Protein AF-0000000074148989 (afdb_homodimer)

Structure (mmCIF, N/CA/C/O backbone):
data_AF-0000000074148989-model_v1
#
loop_
_entity.id
_entity.type
_entity.pdbx_description
1 polymer 'Serine kinase'
#
loop_
_atom_site.group_PDB
_atom_site.id
_atom_site.type_symbol
_atom_site.label_atom_id
_atom_site.label_alt_id
_atom_site.label_comp_id
_atom_site.label_asym_id
_atom_site.label_entity_id
_atom_site.label_seq_id
_atom_site.pdbx_PDB_ins_code
_atom_site.Cartn_x
_atom_site.Cartn_y
_atom_site.Cartn_z
_atom_site.occupancy
_atom_site.B_iso_or_equiv
_atom_site.auth_seq_id
_atom_site.auth_comp_id
_atom_site.auth_asym_id
_atom_site.auth_atom_id
_atom_site.pdbx_PDB_model_num
ATOM 1 N N . MET A 1 1 ? 12.805 11.539 9.266 1 96.06 1 MET A N 1
ATOM 2 C CA . MET A 1 1 ? 13.016 12.531 8.211 1 96.06 1 MET A CA 1
ATOM 3 C C . MET A 1 1 ? 12 13.664 8.32 1 96.06 1 MET A C 1
ATOM 5 O O . MET A 1 1 ? 10.844 13.438 8.688 1 96.06 1 MET A O 1
ATOM 9 N N . ARG A 1 2 ? 12.445 14.844 7.941 1 98 2 ARG A N 1
ATOM 10 C CA . ARG A 1 2 ? 11.531 15.969 8.094 1 98 2 ARG A CA 1
ATOM 11 C C . ARG A 1 2 ? 10.547 16.031 6.922 1 98 2 ARG A C 1
ATOM 13 O O . ARG A 1 2 ? 10.875 15.625 5.809 1 98 2 ARG A O 1
ATOM 20 N N . VAL A 1 3 ? 9.414 16.594 7.141 1 98.25 3 VAL A N 1
ATOM 21 C CA . VAL A 1 3 ? 8.359 16.734 6.145 1 98.25 3 VAL A CA 1
ATOM 22 C C . VAL A 1 3 ? 8.898 17.469 4.914 1 98.25 3 VAL A C 1
ATOM 24 O O . VAL A 1 3 ? 8.68 17.016 3.783 1 98.25 3 VAL A O 1
ATOM 27 N N . SER A 1 4 ? 9.625 18.547 5.148 1 98.12 4 SER A N 1
ATOM 28 C CA . SER A 1 4 ? 10.148 19.328 4.043 1 98.12 4 SER A CA 1
ATOM 29 C C . SER A 1 4 ? 11.094 18.516 3.178 1 98.12 4 SER A C 1
ATOM 31 O O . SER A 1 4 ? 11.094 18.641 1.95 1 98.12 4 SER A O 1
ATOM 33 N N . GLU A 1 5 ? 11.883 17.703 3.758 1 98.12 5 GLU A N 1
ATOM 34 C CA . GLU A 1 5 ? 12.805 16.828 3.031 1 98.12 5 GLU A CA 1
ATOM 35 C C . GLU A 1 5 ? 12.055 15.812 2.178 1 98.12 5 GLU A C 1
ATOM 37 O O . GLU A 1 5 ? 12.414 15.586 1.021 1 98.12 5 GLU A O 1
ATOM 42 N N . LEU A 1 6 ? 11.039 15.242 2.766 1 98.25 6 LEU A N 1
ATOM 43 C CA . LEU A 1 6 ? 10.242 14.258 2.041 1 98.25 6 LEU A CA 1
ATOM 44 C C . LEU A 1 6 ? 9.578 14.883 0.821 1 98.25 6 LEU A C 1
ATOM 46 O O . LEU A 1 6 ? 9.625 14.32 -0.274 1 98.25 6 LEU A O 1
ATOM 50 N N . ILE A 1 7 ? 8.984 16.047 1.018 1 98.44 7 ILE A N 1
ATOM 51 C CA . ILE A 1 7 ? 8.266 16.719 -0.055 1 98.44 7 ILE A CA 1
ATOM 52 C C . ILE A 1 7 ? 9.227 17.062 -1.189 1 98.44 7 ILE A C 1
ATOM 54 O O . ILE A 1 7 ? 8.914 16.844 -2.363 1 98.44 7 ILE A O 1
ATOM 58 N N . ASN A 1 8 ? 10.375 17.516 -0.803 1 98.19 8 ASN A N 1
ATOM 59 C CA . ASN A 1 8 ? 11.367 17.906 -1.795 1 98.19 8 ASN A CA 1
ATOM 60 C C . ASN A 1 8 ? 11.953 16.703 -2.514 1 98.19 8 ASN A C 1
ATOM 62 O O . ASN A 1 8 ? 12 16.656 -3.744 1 98.19 8 ASN A O 1
ATOM 66 N N . LYS A 1 9 ? 12.344 15.703 -1.8 1 98.44 9 LYS A N 1
ATOM 67 C CA . LYS A 1 9 ? 13.039 14.555 -2.373 1 98.44 9 LYS A CA 1
ATOM 68 C C . LYS A 1 9 ? 12.102 13.719 -3.234 1 98.44 9 LYS A C 1
ATOM 70 O O . LYS A 1 9 ? 12.523 13.109 -4.215 1 98.44 9 LYS A O 1
ATOM 75 N N . LEU A 1 10 ? 10.844 13.727 -2.893 1 98.62 10 LEU A N 1
ATOM 76 C CA . LEU A 1 10 ? 9.875 12.914 -3.621 1 98.62 10 LEU A CA 1
ATOM 77 C C . LEU A 1 10 ? 9.102 13.766 -4.625 1 98.62 10 LEU A C 1
ATOM 79 O O . LEU A 1 10 ? 8.242 13.25 -5.344 1 98.62 10 LEU A O 1
ATOM 83 N N . GLU A 1 11 ? 9.375 15.031 -4.617 1 98.44 11 GLU A N 1
ATOM 84 C CA . GLU A 1 11 ? 8.727 15.977 -5.523 1 98.44 11 GLU A CA 1
ATOM 85 C C . GLU A 1 11 ? 7.207 15.922 -5.379 1 98.44 11 GLU A C 1
ATOM 87 O O . GLU A 1 11 ? 6.484 15.828 -6.375 1 98.44 11 GLU A O 1
ATOM 92 N N . LEU A 1 12 ? 6.773 15.93 -4.203 1 98.69 12 LEU A N 1
ATOM 93 C CA . LEU A 1 12 ? 5.344 15.883 -3.922 1 98.69 12 LEU A CA 1
ATOM 94 C C . LEU A 1 12 ? 4.707 17.25 -4.102 1 98.69 12 LEU A C 1
ATOM 96 O O . LEU A 1 12 ? 5.332 18.281 -3.803 1 98.69 12 LEU A O 1
ATOM 100 N N . LYS A 1 13 ? 3.51 17.234 -4.586 1 98.69 13 LYS A N 1
ATOM 101 C CA . LYS A 1 13 ? 2.725 18.469 -4.613 1 98.69 13 LYS A CA 1
ATOM 102 C C . LYS A 1 13 ? 2.076 18.734 -3.258 1 98.69 13 LYS A C 1
ATOM 104 O O . LYS A 1 13 ? 1.299 17.922 -2.762 1 98.69 13 LYS A O 1
ATOM 109 N N . LEU A 1 14 ? 2.393 19.891 -2.727 1 98.62 14 LEU A N 1
ATOM 110 C CA . LEU A 1 14 ? 1.843 20.266 -1.43 1 98.62 14 LEU A CA 1
ATOM 111 C C . LEU A 1 14 ? 0.453 20.875 -1.587 1 98.62 14 LEU A C 1
ATOM 113 O O . LEU A 1 14 ? 0.278 21.844 -2.318 1 98.62 14 LEU A O 1
ATOM 117 N N . ILE A 1 15 ? -0.596 20.312 -0.947 1 98.69 15 ILE A N 1
ATOM 118 C CA . ILE A 1 15 ? -1.978 20.781 -1.05 1 98.69 15 ILE A CA 1
ATOM 119 C C . ILE A 1 15 ? -2.369 21.531 0.222 1 98.69 15 ILE A C 1
ATOM 121 O O . ILE A 1 15 ? -2.881 22.641 0.159 1 98.69 15 ILE A O 1
ATOM 125 N N . VAL A 1 16 ? -2.213 20.844 1.336 1 98.38 16 VAL A N 1
ATOM 126 C CA . VAL A 1 16 ? -2.41 21.469 2.637 1 98.38 16 VAL A CA 1
ATOM 127 C C . VAL A 1 16 ? -1.064 21.625 3.342 1 98.38 16 VAL A C 1
ATOM 129 O O . VAL A 1 16 ? -0.427 20.641 3.711 1 98.38 16 VAL A O 1
ATOM 132 N N . PRO A 1 17 ? -0.65 22.828 3.584 1 95.81 17 PRO A N 1
ATOM 133 C CA . PRO A 1 17 ? 0.685 23.062 4.141 1 95.81 17 PRO A CA 1
ATOM 134 C C . PRO A 1 17 ? 0.758 22.797 5.641 1 95.81 17 PRO A C 1
ATOM 136 O O . PRO A 1 17 ? -0.264 22.516 6.27 1 95.81 17 PRO A O 1
ATOM 139 N N . TYR A 1 18 ? 1.992 22.75 6.117 1 91.31 18 TYR A N 1
ATOM 140 C CA . TYR A 1 18 ? 2.312 22.531 7.523 1 91.31 18 TYR A CA 1
ATOM 141 C C . TYR A 1 18 ? 2.832 23.812 8.172 1 91.31 18 TYR A C 1
ATOM 143 O O . TYR A 1 18 ? 3.506 24.609 7.516 1 91.31 18 TYR A O 1
ATOM 151 N N . ASP A 1 19 ? 2.514 23.922 9.469 1 89.19 19 ASP A N 1
ATOM 152 C CA . ASP A 1 19 ? 3.033 25.062 10.211 1 89.19 19 ASP A CA 1
ATOM 153 C C . ASP A 1 19 ? 4.453 24.797 10.703 1 89.19 19 ASP A C 1
ATOM 155 O O . ASP A 1 19 ? 5.289 25.703 10.719 1 89.19 19 ASP A O 1
ATOM 159 N N . GLU A 1 20 ? 4.66 23.531 11.109 1 91.56 20 GLU A N 1
ATOM 160 C CA . GLU A 1 20 ? 5.961 23.109 11.617 1 91.56 20 GLU A CA 1
ATOM 161 C C . GLU A 1 20 ? 6.543 21.969 10.773 1 91.56 20 GLU A C 1
ATOM 163 O O . GLU A 1 20 ? 5.824 21.062 10.375 1 91.56 20 GLU A O 1
ATOM 168 N N . ASP A 1 21 ? 7.879 22.172 10.508 1 96.81 21 ASP A N 1
ATOM 169 C CA . ASP A 1 21 ? 8.586 21.141 9.758 1 96.81 21 ASP A CA 1
ATOM 170 C C . ASP A 1 21 ? 8.93 19.953 10.648 1 96.81 21 ASP A C 1
ATOM 172 O O . ASP A 1 21 ? 10.094 19.766 11.016 1 96.81 21 ASP A O 1
ATOM 176 N N . CYS A 1 22 ? 7.891 19.141 10.906 1 95.94 22 CYS A N 1
ATOM 177 C CA . CYS A 1 22 ? 8.023 18.078 11.891 1 95.94 22 CYS A CA 1
ATOM 178 C C . CYS A 1 22 ? 8.719 16.859 11.297 1 95.94 22 CYS A C 1
ATOM 180 O O . CYS A 1 22 ? 8.875 16.766 10.078 1 95.94 22 CYS A O 1
ATOM 182 N N . GLU A 1 23 ? 9.133 15.992 12.172 1 97.69 23 GLU A N 1
ATOM 183 C CA . GLU A 1 23 ? 9.789 14.742 11.781 1 97.69 23 GLU A CA 1
ATOM 184 C C . GLU A 1 23 ? 8.773 13.625 11.594 1 97.69 23 GLU A C 1
ATOM 186 O O . GLU A 1 23 ? 7.832 13.492 12.383 1 97.69 23 GLU A O 1
ATOM 191 N N . ILE A 1 24 ? 8.945 12.859 10.555 1 98.06 24 ILE A N 1
ATOM 192 C CA . ILE A 1 24 ? 8.18 11.633 10.32 1 98.06 24 ILE A CA 1
ATOM 193 C C . ILE A 1 24 ? 8.977 10.43 10.805 1 98.06 24 ILE A C 1
ATOM 195 O O . ILE A 1 24 ? 10.141 10.242 10.422 1 98.06 24 ILE A O 1
ATOM 199 N N . GLU A 1 25 ? 8.289 9.609 11.523 1 97.69 25 GLU A N 1
ATOM 200 C CA . GLU A 1 25 ? 9.016 8.531 12.188 1 97.69 25 GLU A CA 1
ATOM 201 C C . GLU A 1 25 ? 8.758 7.191 11.508 1 97.69 25 GLU A C 1
ATOM 203 O O . GLU A 1 25 ? 9.562 6.266 11.625 1 97.69 25 GLU A O 1
ATOM 208 N N . SER A 1 26 ? 7.648 7.078 10.891 1 98.38 26 SER A N 1
ATOM 209 C CA . SER A 1 26 ? 7.258 5.805 10.297 1 98.38 26 SER A CA 1
ATOM 210 C C . SER A 1 26 ? 6.258 6.008 9.164 1 98.38 26 SER A C 1
ATOM 212 O O . SER A 1 26 ? 5.867 7.141 8.867 1 98.38 26 SER A O 1
ATOM 214 N N . GLY A 1 27 ? 6.016 4.949 8.445 1 98.62 27 GLY A N 1
ATOM 215 C CA . GLY A 1 27 ? 5.047 5.023 7.363 1 98.62 27 GLY A CA 1
ATOM 216 C C . GLY A 1 27 ? 4.047 3.883 7.375 1 98.62 27 GLY A C 1
ATOM 217 O O . GLY A 1 27 ? 4.324 2.814 7.922 1 98.62 27 GLY A O 1
ATOM 218 N N . ILE A 1 28 ? 2.912 4.129 6.801 1 98.88 28 ILE A N 1
ATOM 219 C CA . ILE A 1 28 ? 1.896 3.113 6.555 1 98.88 28 ILE A CA 1
ATOM 220 C C . ILE A 1 28 ? 1.314 3.297 5.152 1 98.88 28 ILE A C 1
ATOM 222 O O . ILE A 1 28 ? 1.156 4.426 4.684 1 98.88 28 ILE A O 1
ATOM 226 N N . VAL A 1 29 ? 1.1 2.191 4.504 1 98.94 29 VAL A N 1
ATOM 227 C CA . VAL A 1 29 ? 0.365 2.182 3.244 1 98.94 29 VAL A CA 1
ATOM 228 C C . VAL A 1 29 ? -0.844 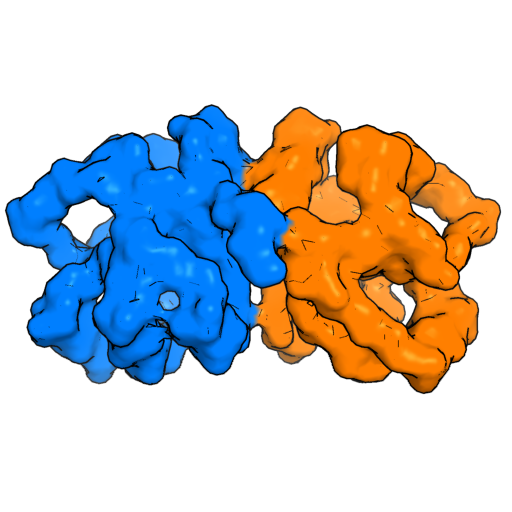1.257 3.357 1 98.94 29 VAL A C 1
ATOM 230 O O . VAL A 1 29 ? -0.709 0.094 3.746 1 98.94 29 VAL A O 1
ATOM 233 N N . CYS A 1 30 ? -1.971 1.815 3.146 1 98.88 30 CYS A N 1
ATOM 234 C CA . CYS A 1 30 ? -3.221 1.07 3.258 1 98.88 30 CYS A CA 1
ATOM 235 C C . CYS A 1 30 ? -4.398 1.899 2.756 1 98.88 30 CYS A C 1
ATOM 237 O O . CYS A 1 30 ? -4.426 3.117 2.939 1 98.88 30 CYS A O 1
ATOM 239 N N . ASP A 1 31 ? -5.391 1.208 2.172 1 98.75 31 ASP A N 1
ATOM 240 C CA . ASP A 1 31 ? -6.52 1.931 1.591 1 98.75 31 ASP A CA 1
ATOM 241 C C . ASP A 1 31 ? -7.812 1.635 2.35 1 98.75 31 ASP A C 1
ATOM 243 O O . ASP A 1 31 ? -8.883 2.119 1.975 1 98.75 31 ASP A O 1
ATOM 247 N N . LEU A 1 32 ? -7.691 0.888 3.371 1 98.25 32 LEU A N 1
ATOM 248 C CA . LEU A 1 32 ? -8.836 0.614 4.234 1 98.25 32 LEU A CA 1
ATOM 249 C C . LEU A 1 32 ? -8.758 1.437 5.516 1 98.25 32 LEU A C 1
ATOM 251 O O . LEU A 1 32 ? -7.883 1.21 6.352 1 98.25 32 LEU A O 1
ATOM 255 N N . LEU A 1 33 ? -9.734 2.279 5.738 1 98.31 33 LEU A N 1
ATOM 256 C CA . LEU A 1 33 ? -9.711 3.25 6.824 1 98.31 33 LEU A CA 1
ATOM 257 C C . LEU A 1 33 ? -9.711 2.549 8.18 1 98.31 33 LEU A C 1
ATOM 259 O O . LEU A 1 33 ? -8.969 2.934 9.086 1 98.31 33 LEU A O 1
ATOM 263 N N . SER A 1 34 ? -10.477 1.502 8.305 1 97.69 34 SER A N 1
ATOM 264 C CA . SER A 1 34 ? -10.578 0.803 9.586 1 97.69 34 SER A CA 1
ATOM 265 C C . SER A 1 34 ? -9.242 0.183 9.984 1 97.69 34 SER A C 1
ATOM 267 O O . SER A 1 34 ? -8.852 0.229 11.148 1 97.69 34 SER A O 1
ATOM 269 N N . PHE A 1 35 ? -8.555 -0.315 9.031 1 98.12 35 PHE A N 1
ATOM 270 C CA . PHE A 1 35 ? -7.258 -0.927 9.305 1 98.12 35 PHE A CA 1
ATOM 271 C C . PHE A 1 35 ? -6.238 0.126 9.719 1 98.12 35 PHE A C 1
ATOM 273 O O . PHE A 1 35 ? -5.453 -0.095 10.641 1 98.12 35 PHE A O 1
ATOM 280 N N . VAL A 1 36 ? -6.207 1.26 9.008 1 98.5 36 VAL A N 1
ATOM 281 C CA . VAL A 1 36 ? -5.289 2.344 9.344 1 98.5 36 VAL A CA 1
ATOM 282 C C . VAL A 1 36 ? -5.574 2.842 10.758 1 98.5 36 VAL A C 1
ATOM 284 O O . VAL A 1 36 ? -4.652 3.02 11.562 1 98.5 36 VAL A O 1
ATOM 287 N N . MET A 1 37 ? -6.84 3.004 11.062 1 97.88 37 MET A N 1
ATOM 288 C CA . MET A 1 37 ? -7.238 3.49 12.375 1 97.88 37 MET A CA 1
ATOM 289 C C . MET A 1 37 ? -6.703 2.578 13.477 1 97.88 37 MET A C 1
ATOM 291 O O . MET A 1 37 ? -6.266 3.057 14.523 1 97.88 37 MET A O 1
ATOM 295 N N . ALA A 1 38 ? -6.656 1.362 13.227 1 97.19 38 ALA A N 1
ATOM 296 C CA . ALA A 1 38 ? -6.312 0.375 14.25 1 97.19 38 ALA A CA 1
ATOM 297 C C . ALA A 1 38 ? -4.801 0.169 14.328 1 97.19 38 ALA A C 1
ATOM 299 O O . ALA A 1 38 ? -4.285 -0.299 15.344 1 97.19 38 ALA A O 1
ATOM 300 N N . ASN A 1 39 ? -4.02 0.595 13.25 1 97.75 39 ASN A N 1
ATOM 301 C CA . ASN A 1 39 ? -2.662 0.061 13.195 1 97.75 39 ASN A CA 1
ATOM 302 C C . ASN A 1 39 ? -1.641 1.153 12.898 1 97.75 39 ASN A C 1
ATOM 304 O O . ASN A 1 39 ? -0.434 0.932 13.023 1 97.75 39 ASN A O 1
ATOM 308 N N . ALA A 1 40 ? -2.066 2.281 12.492 1 97.69 40 ALA A N 1
ATOM 309 C CA . ALA A 1 40 ? -1.116 3.33 12.125 1 97.69 40 ALA A CA 1
ATOM 310 C C . ALA A 1 40 ? -0.339 3.812 13.352 1 97.69 40 ALA A C 1
ATOM 312 O O . ALA A 1 40 ? -0.924 4.062 14.406 1 97.69 40 ALA A O 1
ATOM 313 N N . PRO A 1 41 ? 0.933 3.918 13.188 1 96.94 41 PRO A N 1
ATOM 314 C CA . PRO A 1 41 ? 1.695 4.535 14.273 1 96.94 41 PRO A CA 1
ATOM 315 C C . PRO A 1 41 ? 1.552 6.055 14.305 1 96.94 41 PRO A C 1
ATOM 317 O O . PRO A 1 41 ? 1.321 6.68 13.266 1 96.94 41 PRO A O 1
ATOM 320 N N . GLU A 1 42 ? 1.756 6.605 15.484 1 97.25 42 GLU A N 1
ATOM 321 C CA . GLU A 1 42 ? 1.774 8.062 15.586 1 97.25 42 GLU A CA 1
ATOM 322 C C . GLU A 1 42 ? 2.963 8.656 14.836 1 97.25 42 GLU A C 1
ATOM 324 O O . GLU A 1 42 ? 3.957 7.965 14.594 1 97.25 42 GLU A O 1
ATOM 329 N N . ASN A 1 43 ? 2.809 9.883 14.422 1 97.94 43 ASN A N 1
ATOM 330 C CA . ASN A 1 43 ? 3.854 10.648 13.758 1 97.94 43 ASN A CA 1
ATOM 331 C C . ASN A 1 43 ? 4.312 9.969 12.469 1 97.94 43 ASN A C 1
ATOM 333 O O . ASN A 1 43 ? 5.508 9.922 12.18 1 97.94 43 ASN A O 1
ATOM 337 N N . SER A 1 44 ? 3.352 9.422 11.766 1 98.62 44 SER A N 1
ATOM 338 C CA . SER A 1 44 ? 3.654 8.656 10.555 1 98.62 44 SER A CA 1
ATOM 339 C C . SER A 1 44 ? 3.125 9.359 9.312 1 98.62 44 SER A C 1
ATOM 341 O O . SER A 1 44 ? 2.373 10.336 9.414 1 98.62 44 SER A O 1
ATOM 343 N N . VAL A 1 45 ? 3.643 8.93 8.195 1 98.88 45 VAL A N 1
ATOM 344 C CA . VAL A 1 45 ? 3.098 9.289 6.887 1 98.88 45 VAL A CA 1
ATOM 345 C C . VAL A 1 45 ? 2.211 8.156 6.371 1 98.88 45 VAL A C 1
ATOM 347 O O . VAL A 1 45 ? 2.562 6.98 6.492 1 98.88 45 VAL A O 1
ATOM 350 N N . TRP A 1 46 ? 1.041 8.539 5.879 1 98.94 46 TRP A N 1
ATOM 351 C CA . TRP A 1 46 ? 0.077 7.602 5.312 1 98.94 46 TRP A CA 1
ATOM 352 C C . TRP A 1 46 ? 0.004 7.75 3.795 1 98.94 46 TRP A C 1
ATOM 354 O O . TRP A 1 46 ? -0.295 8.836 3.285 1 98.94 46 TRP A O 1
ATOM 364 N N . VAL A 1 47 ? 0.335 6.66 3.086 1 98.94 47 VAL A N 1
ATOM 365 C CA . VAL A 1 47 ? 0.228 6.605 1.632 1 98.94 47 VAL A CA 1
ATOM 366 C C . VAL A 1 47 ? -1.063 5.895 1.235 1 98.94 47 VAL A C 1
ATOM 368 O O . VAL A 1 47 ? -1.324 4.773 1.678 1 98.94 47 VAL A O 1
ATOM 371 N N . THR A 1 48 ? -1.938 6.551 0.435 1 98.94 48 THR A N 1
ATOM 372 C CA . THR A 1 48 ? -3.227 5.945 0.119 1 98.94 48 THR A CA 1
ATOM 373 C C . THR A 1 48 ? -3.818 6.559 -1.146 1 98.94 48 THR A C 1
ATOM 375 O O . THR A 1 48 ? -3.49 7.695 -1.502 1 98.94 48 THR A O 1
ATOM 378 N N . ILE A 1 49 ? -4.629 5.801 -1.843 1 98.62 49 ILE A N 1
ATOM 379 C CA . ILE A 1 49 ? -5.375 6.312 -2.986 1 98.62 49 ILE A CA 1
ATOM 380 C C . ILE A 1 49 ? -6.73 6.844 -2.523 1 98.62 49 ILE A C 1
ATOM 382 O O . ILE A 1 49 ? -7.461 7.461 -3.301 1 98.62 49 ILE A O 1
ATOM 386 N N . GLN A 1 50 ? -7.086 6.57 -1.324 1 98 50 GLN A N 1
ATOM 387 C CA . GLN A 1 50 ? -8.375 6.953 -0.766 1 98 50 GLN A CA 1
ATOM 388 C C . GLN A 1 50 ? -8.398 8.43 -0.376 1 98 50 GLN A C 1
ATOM 390 O O . GLN A 1 50 ? -7.766 8.82 0.604 1 98 50 GLN A O 1
ATOM 395 N N . THR A 1 51 ? -9.297 9.172 -1.038 1 98.12 51 THR A N 1
ATOM 396 C CA . THR A 1 51 ? -9.266 10.609 -0.791 1 98.12 51 THR A CA 1
ATOM 397 C C . THR A 1 51 ? -10.523 11.055 -0.052 1 98.12 51 THR A C 1
ATOM 399 O O . THR A 1 51 ? -10.773 12.258 0.078 1 98.12 51 THR A O 1
ATOM 402 N N . HIS A 1 52 ? -11.211 10.141 0.428 1 97.12 52 HIS A N 1
ATOM 403 C CA . HIS A 1 52 ? -12.445 10.469 1.138 1 97.12 52 HIS A CA 1
ATOM 404 C C . HIS A 1 52 ? -12.156 11.312 2.373 1 97.12 52 HIS A C 1
ATOM 406 O O . HIS A 1 52 ? -11.125 11.148 3.021 1 97.12 52 HIS A O 1
ATOM 412 N N . VAL A 1 53 ? -13.109 12.156 2.775 1 98.44 53 VAL A N 1
ATOM 413 C CA . VAL A 1 53 ? -12.945 13.102 3.875 1 98.44 53 VAL A CA 1
ATOM 414 C C . VAL A 1 53 ? -12.664 12.344 5.172 1 98.44 53 VAL A C 1
ATOM 416 O O . VAL A 1 53 ? -11.938 12.828 6.035 1 98.44 53 VAL A O 1
ATOM 419 N N . ASN A 1 54 ? -13.141 11.117 5.297 1 98.44 54 ASN A N 1
ATOM 420 C CA . ASN A 1 54 ? -12.953 10.328 6.508 1 98.44 54 ASN A CA 1
ATOM 421 C C . ASN A 1 54 ? -11.492 9.961 6.719 1 98.44 54 ASN A C 1
ATOM 423 O O . ASN A 1 54 ? -11.102 9.547 7.816 1 98.44 54 ASN A O 1
ATOM 427 N N . THR A 1 55 ? -10.68 10.055 5.652 1 98.75 55 THR A N 1
ATOM 428 C CA . THR A 1 55 ? -9.25 9.828 5.82 1 98.75 55 THR A CA 1
ATOM 429 C C . THR A 1 55 ? -8.648 10.836 6.797 1 98.75 55 THR A C 1
ATOM 431 O O . THR A 1 55 ? -7.738 10.5 7.555 1 98.75 55 THR A O 1
ATOM 434 N N . ILE A 1 56 ? -9.219 12.039 6.816 1 98.81 56 ILE A N 1
ATOM 435 C CA . ILE A 1 56 ? -8.695 13.086 7.68 1 98.81 56 ILE A CA 1
ATOM 436 C C . ILE A 1 56 ? -9.008 12.766 9.141 1 98.81 56 ILE A C 1
ATOM 438 O O . ILE A 1 56 ? -8.133 12.867 10 1 98.81 56 ILE A O 1
ATOM 442 N N . ALA A 1 57 ? -10.234 12.383 9.391 1 98.38 57 ALA A N 1
ATOM 443 C CA . ALA A 1 57 ? -10.609 12.016 10.75 1 98.38 57 ALA A CA 1
ATOM 444 C C . ALA A 1 57 ? -9.766 10.844 11.258 1 98.38 57 ALA A C 1
ATOM 446 O O . ALA A 1 57 ? -9.297 10.867 12.398 1 98.38 57 ALA A O 1
ATOM 447 N N . VAL A 1 58 ? -9.578 9.844 10.445 1 98.88 58 VAL A N 1
ATOM 448 C CA . VAL A 1 58 ? -8.773 8.68 10.797 1 98.88 58 VAL A CA 1
ATOM 449 C C . VAL A 1 58 ? -7.336 9.109 11.078 1 98.88 58 VAL A C 1
ATOM 451 O O . VAL A 1 58 ? -6.746 8.703 12.086 1 98.88 58 VAL A O 1
ATOM 454 N N . ALA A 1 59 ? -6.793 9.945 10.203 1 98.81 59 ALA A N 1
ATOM 455 C CA . ALA A 1 59 ? -5.43 10.438 10.391 1 98.81 59 ALA A CA 1
ATOM 456 C C . ALA A 1 59 ? -5.289 11.172 11.719 1 98.81 59 ALA A C 1
ATOM 458 O O . ALA A 1 59 ? -4.316 10.969 12.445 1 98.81 59 ALA A O 1
ATOM 459 N N . THR A 1 60 ? -6.27 11.992 11.969 1 98.62 60 THR A N 1
ATOM 460 C CA . THR A 1 60 ? -6.258 12.773 13.203 1 98.62 60 THR A CA 1
ATOM 461 C C . THR A 1 60 ? -6.27 11.852 14.422 1 98.62 60 THR A C 1
ATOM 463 O O . THR A 1 60 ? -5.43 11.984 15.312 1 98.62 60 THR A O 1
ATOM 466 N N . LEU A 1 61 ? -7.152 10.922 14.43 1 98.56 61 LEU A N 1
ATOM 467 C CA . LEU A 1 61 ? -7.324 10.023 15.57 1 98.56 61 LEU A CA 1
ATOM 468 C C . LEU A 1 61 ? -6.121 9.102 15.719 1 98.56 61 LEU A C 1
ATOM 470 O O . LEU A 1 61 ? -5.75 8.734 16.844 1 98.56 61 LEU A O 1
ATOM 474 N N . ALA A 1 62 ? -5.488 8.734 14.648 1 98.19 62 ALA A N 1
ATOM 475 C CA . ALA A 1 62 ? -4.375 7.785 14.656 1 98.19 62 ALA A CA 1
ATOM 476 C C . ALA A 1 62 ? -3.051 8.5 14.914 1 98.19 62 ALA A C 1
ATOM 478 O O . ALA A 1 62 ? -2.018 7.848 15.102 1 98.19 62 ALA A O 1
ATOM 479 N N . GLY A 1 63 ? -3.023 9.781 14.867 1 98 63 GLY A N 1
ATOM 480 C CA . GLY A 1 63 ? -1.801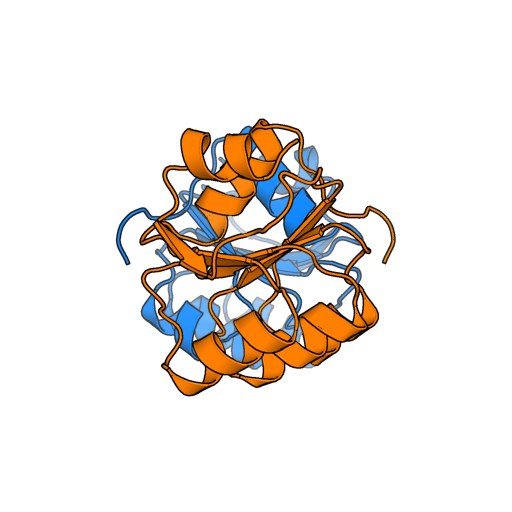 10.531 15.094 1 98 63 GLY A CA 1
ATOM 481 C C . GLY A 1 63 ? -0.907 10.602 13.867 1 98 63 GLY A C 1
ATOM 482 O O . GLY A 1 63 ? 0.315 10.711 13.992 1 98 63 GLY A O 1
ATOM 483 N N . ILE A 1 64 ? -1.493 10.508 12.766 1 98.44 64 ILE A N 1
ATOM 484 C CA . ILE A 1 64 ? -0.778 10.625 11.5 1 98.44 64 ILE A CA 1
ATOM 485 C C . ILE A 1 64 ? -0.488 12.102 11.211 1 98.44 64 ILE A C 1
ATOM 487 O O . ILE A 1 64 ? -1.346 12.961 11.414 1 98.44 64 ILE A O 1
ATOM 491 N N . LYS A 1 65 ? 0.714 12.352 10.672 1 98.38 65 LYS A N 1
ATOM 492 C CA . LYS A 1 65 ? 1.14 13.734 10.461 1 98.38 65 LYS A CA 1
ATOM 493 C C . LYS A 1 65 ? 0.879 14.172 9.023 1 98.38 65 LYS A C 1
ATOM 495 O O . LYS A 1 65 ? 0.599 15.352 8.773 1 98.38 65 LYS A O 1
ATOM 500 N N . MET A 1 66 ? 0.973 13.234 8.141 1 98.75 66 MET A N 1
ATOM 501 C CA . MET A 1 66 ? 0.955 13.57 6.719 1 98.75 66 MET A CA 1
ATOM 502 C C . MET A 1 66 ? 0.307 12.453 5.906 1 98.75 66 MET A C 1
ATOM 504 O O . MET A 1 66 ? 0.543 11.273 6.168 1 98.75 66 MET A O 1
ATOM 508 N N . ILE A 1 67 ? -0.447 12.875 4.969 1 98.94 67 ILE A N 1
ATOM 509 C CA . ILE A 1 67 ? -0.993 11.938 3.994 1 98.94 67 ILE A CA 1
ATOM 510 C C . ILE A 1 67 ? -0.421 12.234 2.609 1 98.94 67 ILE A C 1
ATOM 512 O O . ILE A 1 67 ? -0.322 13.398 2.213 1 98.94 67 ILE A O 1
ATOM 516 N N . ILE A 1 68 ? 0.016 11.234 1.904 1 98.94 68 ILE A N 1
ATOM 517 C CA . ILE A 1 68 ? 0.365 11.312 0.49 1 98.94 68 ILE A CA 1
ATOM 518 C C . ILE A 1 68 ? -0.699 10.594 -0.343 1 98.94 68 ILE A C 1
ATOM 520 O O . ILE A 1 68 ? -0.795 9.367 -0.317 1 98.94 68 ILE A O 1
ATOM 524 N N . PHE A 1 69 ? -1.474 11.367 -1.063 1 98.88 69 PHE A N 1
ATOM 525 C CA . PHE A 1 69 ? -2.365 10.781 -2.055 1 98.88 69 PHE A CA 1
ATOM 526 C C . PHE A 1 69 ? -1.604 10.438 -3.332 1 98.88 69 PHE A C 1
ATOM 528 O O . PHE A 1 69 ? -0.879 11.281 -3.869 1 98.88 69 PHE A O 1
ATOM 535 N N . VAL A 1 70 ? -1.8 9.25 -3.854 1 98.69 70 VAL A N 1
ATOM 536 C CA . VAL A 1 70 ? -0.948 8.742 -4.926 1 98.69 70 VAL A CA 1
ATOM 537 C C . VAL A 1 70 ? -1.795 8.438 -6.16 1 98.69 70 VAL A C 1
ATOM 539 O O . VAL A 1 70 ? -3.021 8.57 -6.125 1 98.69 70 VAL A O 1
ATOM 542 N N . ALA A 1 71 ? -1.109 8.117 -7.262 1 98.19 71 ALA A N 1
ATOM 543 C CA . ALA A 1 71 ? -1.708 7.652 -8.508 1 98.19 71 ALA A CA 1
ATOM 544 C C . ALA A 1 71 ? -2.615 8.727 -9.117 1 98.19 71 ALA A C 1
ATOM 546 O O . ALA A 1 71 ? -3.66 8.406 -9.688 1 98.19 71 ALA A O 1
ATOM 547 N N . GLY A 1 72 ? -2.281 9.961 -8.812 1 97.88 72 GLY A N 1
ATOM 548 C CA . GLY A 1 72 ? -3.006 11.062 -9.422 1 9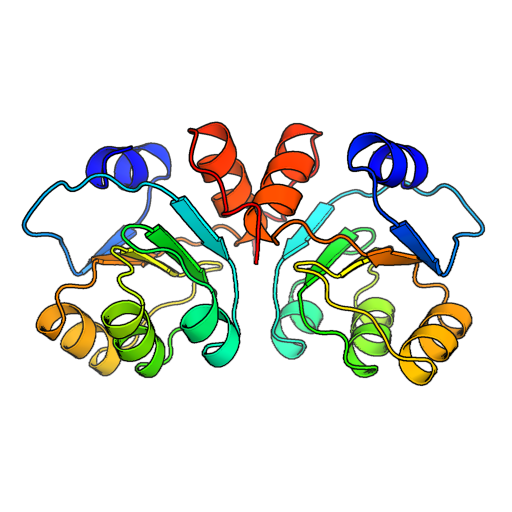7.88 72 GLY A CA 1
ATOM 549 C C . GLY A 1 72 ? -4.293 11.406 -8.695 1 97.88 72 GLY A C 1
ATOM 550 O O . GLY A 1 72 ? -5.055 12.266 -9.148 1 97.88 72 GLY A O 1
ATOM 551 N N . GLN A 1 73 ? -4.523 10.734 -7.598 1 98 73 GLN A N 1
ATOM 552 C CA . GLN A 1 73 ? -5.711 11.047 -6.809 1 98 73 GLN A CA 1
ATOM 553 C C . GLN A 1 73 ? -5.578 12.414 -6.137 1 98 73 GLN A C 1
ATOM 555 O O . GLN A 1 73 ? -4.496 12.781 -5.672 1 98 73 GLN A O 1
ATOM 560 N N . LYS A 1 74 ? -6.73 13.07 -6.055 1 98.19 74 LYS A N 1
ATOM 561 C CA . LYS A 1 74 ? -6.758 14.398 -5.445 1 98.19 74 LYS A CA 1
ATOM 562 C C . LYS A 1 74 ? -7.945 14.539 -4.496 1 98.19 74 LYS A C 1
ATOM 564 O O . LYS A 1 74 ? -9.047 14.086 -4.801 1 98.19 74 LYS A O 1
ATOM 569 N N . PRO A 1 75 ? -7.629 15.195 -3.418 1 98.44 75 PRO A N 1
ATOM 570 C CA . PRO A 1 75 ? -8.758 15.469 -2.523 1 98.44 75 PRO A CA 1
ATOM 571 C C . PRO A 1 75 ? -9.672 16.578 -3.045 1 98.44 75 PRO A C 1
ATOM 573 O O . PRO A 1 75 ? -9.219 17.453 -3.781 1 98.44 75 PRO A O 1
ATOM 576 N N . ASP A 1 76 ? -10.914 16.453 -2.617 1 98.44 76 ASP A N 1
ATOM 577 C CA . ASP A 1 76 ? -11.82 17.531 -2.965 1 98.44 76 ASP A CA 1
ATOM 578 C C . ASP A 1 76 ? -11.758 18.656 -1.932 1 98.44 76 ASP A C 1
ATOM 580 O O . ASP A 1 76 ? -10.992 18.578 -0.965 1 98.44 76 ASP A O 1
ATOM 584 N N . GLU A 1 77 ? -12.523 19.672 -2.137 1 98.44 77 GLU A N 1
ATOM 585 C CA . GLU A 1 77 ? -12.461 20.859 -1.3 1 98.44 77 GLU A CA 1
ATOM 586 C C . GLU A 1 77 ? -12.867 20.547 0.136 1 98.44 77 GLU A C 1
ATOM 588 O O . GLU A 1 77 ? -12.32 21.109 1.082 1 98.44 77 GLU A O 1
ATOM 593 N N . GLU A 1 78 ? -13.859 19.734 0.257 1 98.69 78 GLU A N 1
ATOM 594 C CA . GLU A 1 78 ? -14.297 19.344 1.593 1 98.69 78 GLU A CA 1
ATOM 595 C C . GLU A 1 78 ? -13.18 18.672 2.371 1 98.69 78 GLU A C 1
ATOM 597 O O . GLU A 1 78 ? -12.938 18.984 3.535 1 98.69 78 GLU A O 1
ATOM 602 N N . THR A 1 79 ? -12.516 17.719 1.742 1 98.81 79 THR A N 1
ATOM 603 C CA . THR A 1 79 ? -11.398 17 2.354 1 98.81 79 THR A CA 1
ATOM 604 C C . THR A 1 79 ? -10.266 17.969 2.689 1 98.81 79 THR A C 1
ATOM 606 O O . THR A 1 79 ? -9.68 17.891 3.77 1 98.81 79 THR A O 1
ATOM 609 N N . ILE A 1 80 ? -9.984 18.906 1.837 1 98.81 80 ILE A N 1
ATOM 610 C CA . ILE A 1 80 ? -8.93 19.891 2.037 1 98.81 80 ILE A CA 1
ATOM 611 C C . ILE A 1 80 ? -9.266 20.766 3.242 1 98.81 80 ILE A C 1
ATOM 613 O O . ILE A 1 80 ? -8.406 21 4.098 1 98.81 80 ILE A O 1
ATOM 617 N N . LYS A 1 81 ? -10.492 21.219 3.275 1 98.56 81 LYS A N 1
ATOM 618 C CA . LYS A 1 81 ? -10.922 22.062 4.383 1 98.56 81 LYS A CA 1
ATOM 619 C C . LYS A 1 81 ? -10.781 21.344 5.719 1 98.56 81 LYS A C 1
ATOM 621 O O . LYS A 1 81 ? -10.258 21.906 6.684 1 98.56 81 LYS A O 1
ATOM 626 N N . LYS A 1 82 ? -11.219 20.125 5.758 1 98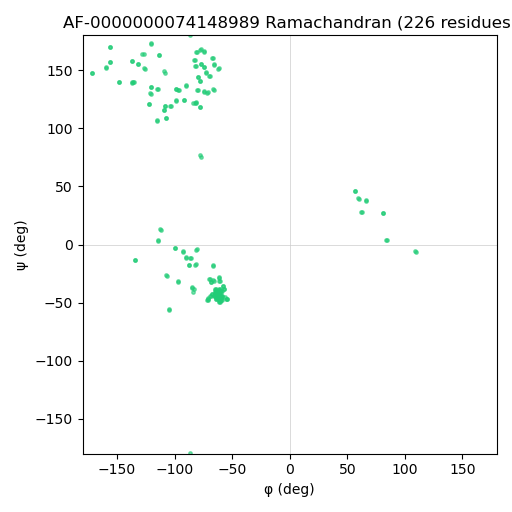.69 82 LYS A N 1
ATOM 627 C CA . LYS A 1 82 ? -11.133 19.328 6.988 1 98.69 82 LYS A CA 1
ATOM 628 C C . LYS A 1 82 ? -9.672 19.109 7.387 1 98.69 82 LYS A C 1
ATOM 630 O O . LYS A 1 82 ? -9.336 19.141 8.57 1 98.69 82 LYS A O 1
ATOM 635 N N . ALA A 1 83 ? -8.836 18.812 6.453 1 98.75 83 ALA A N 1
ATOM 636 C CA . ALA A 1 83 ? -7.414 18.609 6.719 1 98.75 83 ALA A CA 1
ATOM 637 C C . ALA A 1 83 ? -6.785 19.859 7.34 1 98.75 83 ALA A C 1
ATOM 639 O O . ALA A 1 83 ? -5.965 19.75 8.25 1 98.75 83 ALA A O 1
ATOM 640 N N . ARG A 1 84 ? -7.176 21.016 6.844 1 98.31 84 ARG A N 1
ATOM 641 C CA . ARG A 1 84 ? -6.68 22.266 7.414 1 98.31 84 ARG A CA 1
ATOM 642 C C . ARG A 1 84 ? -7.125 22.406 8.867 1 98.31 84 ARG A C 1
ATOM 644 O O . ARG A 1 84 ? -6.324 22.766 9.727 1 98.31 84 ARG A O 1
ATOM 651 N N . GLU A 1 85 ? -8.359 22.125 9.031 1 98.12 85 GLU A N 1
ATOM 652 C CA . GLU A 1 85 ? -8.922 22.25 10.375 1 98.12 85 GLU A CA 1
ATOM 653 C C . GLU A 1 85 ? -8.203 21.328 11.352 1 98.12 85 GLU A C 1
ATOM 655 O O . GLU A 1 85 ? -7.973 21.688 12.508 1 98.12 85 GLU A O 1
ATOM 660 N N . GLU A 1 86 ? -7.875 20.125 10.93 1 98.12 86 GLU A N 1
ATOM 661 C CA . GLU A 1 86 ? -7.297 19.109 11.797 1 98.12 86 GLU A CA 1
ATOM 662 C C . GLU A 1 86 ? -5.77 19.156 11.75 1 98.12 86 GLU A C 1
ATOM 664 O O . GLU A 1 86 ? -5.102 18.359 12.414 1 98.12 86 GLU A O 1
ATOM 669 N N . LYS A 1 87 ? -5.168 20.016 10.859 1 9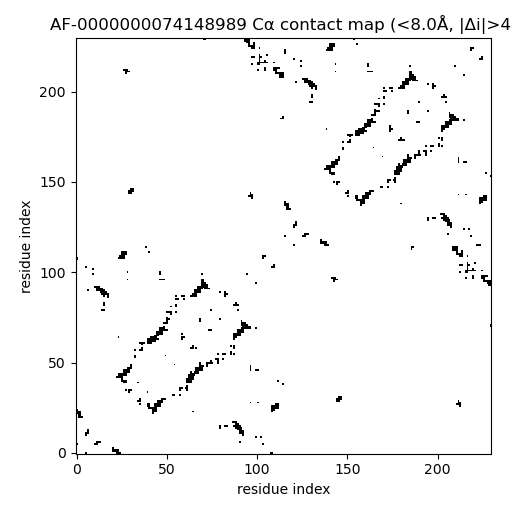7.62 87 LYS A N 1
ATOM 670 C CA . LYS A 1 87 ? -3.729 20.219 10.719 1 97.62 87 LYS A CA 1
ATOM 671 C C . LYS A 1 87 ? -3.039 18.969 10.195 1 97.62 87 LYS A C 1
ATOM 673 O O . LYS A 1 87 ? -1.994 18.562 10.719 1 97.62 87 LYS A O 1
ATOM 678 N N . ILE A 1 88 ? -3.676 18.328 9.344 1 98.5 88 ILE A N 1
ATOM 679 C CA . ILE A 1 88 ? -3.08 17.203 8.633 1 98.5 88 ILE A CA 1
ATOM 680 C C . ILE A 1 88 ? -2.436 17.688 7.336 1 98.5 88 ILE A C 1
ATOM 682 O O . ILE A 1 88 ? -3.092 18.344 6.52 1 98.5 88 ILE A O 1
ATOM 686 N N . ILE A 1 89 ? -1.185 17.406 7.18 1 98.81 89 ILE A N 1
ATOM 687 C CA . ILE A 1 89 ? -0.485 17.766 5.949 1 98.81 89 ILE A CA 1
ATOM 688 C C . ILE A 1 89 ? -0.96 16.875 4.805 1 98.81 89 ILE A C 1
ATOM 690 O O . ILE A 1 89 ? -1.028 15.648 4.949 1 98.81 89 ILE A O 1
ATOM 694 N N . ILE A 1 90 ? -1.315 17.453 3.678 1 98.88 90 ILE A N 1
ATOM 695 C CA . ILE A 1 90 ? -1.733 16.672 2.52 1 98.88 90 ILE A CA 1
ATOM 696 C C . ILE A 1 90 ? -0.815 16.969 1.337 1 98.88 90 ILE A C 1
ATOM 698 O O . ILE A 1 90 ? -0.57 18.125 1.01 1 98.88 90 ILE A O 1
ATOM 702 N N . THR A 1 91 ? -0.334 15.93 0.76 1 98.81 91 THR A N 1
ATOM 703 C CA . THR A 1 91 ? 0.387 16.016 -0.504 1 98.81 91 THR A CA 1
ATOM 704 C C . THR A 1 91 ? -0.206 15.062 -1.537 1 98.81 91 THR A C 1
ATOM 706 O O . THR A 1 91 ? -0.97 14.164 -1.188 1 98.81 91 THR A O 1
ATOM 709 N N . CYS A 1 92 ? 0.144 15.281 -2.809 1 98.69 92 CYS A N 1
ATOM 710 C CA . CYS A 1 92 ? -0.307 14.445 -3.91 1 98.69 92 CYS A CA 1
ATOM 711 C C . CYS A 1 92 ? 0.834 14.156 -4.879 1 98.69 92 CYS A C 1
ATOM 713 O O . CYS A 1 92 ? 1.799 14.922 -4.953 1 98.69 92 CYS A O 1
ATOM 715 N N . THR A 1 93 ? 0.716 13.156 -5.594 1 98.56 93 THR A N 1
ATOM 716 C CA . THR A 1 93 ? 1.658 12.805 -6.648 1 98.56 93 THR A CA 1
ATOM 717 C C . THR A 1 93 ? 0.988 11.922 -7.699 1 98.56 93 THR A C 1
ATOM 719 O O . THR A 1 93 ? 0.001 11.242 -7.41 1 98.56 93 THR A O 1
ATOM 722 N N . GLU A 1 94 ? 1.508 11.891 -8.922 1 98.12 94 GLU A N 1
ATOM 723 C CA . GLU A 1 94 ? 1.05 11 -9.977 1 98.12 94 GLU A CA 1
ATOM 724 C C . GLU A 1 94 ? 1.664 9.609 -9.836 1 98.12 94 GLU A C 1
ATOM 726 O O . GLU A 1 94 ? 1.205 8.648 -10.461 1 98.12 94 GLU A O 1
ATOM 731 N N . ASP A 1 95 ? 2.723 9.453 -9.078 1 98.25 95 ASP A N 1
ATOM 732 C CA . ASP A 1 95 ? 3.438 8.195 -8.906 1 98.25 95 ASP A CA 1
ATOM 733 C C . ASP A 1 95 ? 2.582 7.176 -8.156 1 98.25 95 ASP A C 1
ATOM 735 O O . ASP A 1 95 ? 1.574 7.535 -7.543 1 98.25 95 ASP A O 1
ATOM 739 N N . THR A 1 96 ? 2.873 5.918 -8.242 1 98.56 96 THR A N 1
ATOM 740 C CA . THR A 1 96 ? 2.09 4.855 -7.625 1 98.56 96 THR A CA 1
ATOM 741 C C . THR A 1 96 ? 2.467 4.691 -6.156 1 98.56 96 THR A C 1
ATOM 743 O O . THR A 1 96 ? 3.543 5.117 -5.734 1 98.56 96 THR A O 1
ATOM 746 N N . ALA A 1 97 ? 1.557 4.09 -5.41 1 98.81 97 ALA A N 1
ATOM 747 C CA . ALA A 1 97 ? 1.846 3.801 -4.008 1 98.81 97 ALA A CA 1
ATOM 748 C C . ALA A 1 97 ? 3.104 2.947 -3.873 1 98.81 97 ALA A C 1
ATOM 750 O O . ALA A 1 97 ? 3.918 3.17 -2.975 1 98.81 97 ALA A O 1
ATOM 751 N N . PHE A 1 98 ? 3.281 2.027 -4.754 1 98.88 98 PHE A N 1
ATOM 752 C CA . PHE A 1 98 ? 4.418 1.118 -4.699 1 98.88 98 PHE A CA 1
ATOM 753 C C . PHE A 1 98 ? 5.73 1.889 -4.789 1 98.88 98 PHE A C 1
ATOM 755 O O . PHE A 1 98 ? 6.633 1.689 -3.973 1 98.88 98 PHE A O 1
ATOM 762 N N . ASN A 1 99 ? 5.805 2.775 -5.758 1 98.88 99 ASN A N 1
ATOM 763 C CA . ASN A 1 99 ? 7.027 3.549 -5.945 1 98.88 99 ASN A CA 1
ATOM 764 C C . ASN A 1 99 ? 7.262 4.512 -4.785 1 98.88 99 ASN A C 1
ATOM 766 O O . ASN A 1 99 ? 8.391 4.637 -4.297 1 98.88 99 ASN A O 1
ATOM 770 N N . ILE A 1 100 ? 6.223 5.145 -4.359 1 98.88 100 ILE A N 1
ATOM 771 C CA . ILE A 1 100 ? 6.363 6.137 -3.303 1 98.88 100 ILE A CA 1
ATOM 772 C C . ILE A 1 100 ? 6.805 5.457 -2.008 1 98.88 100 ILE A C 1
ATOM 774 O O . ILE A 1 100 ? 7.688 5.953 -1.308 1 98.88 100 ILE A O 1
ATOM 778 N N . VAL A 1 101 ? 6.211 4.332 -1.671 1 98.88 101 VAL A N 1
ATOM 779 C CA . VAL A 1 101 ? 6.617 3.592 -0.481 1 98.88 101 VAL A CA 1
ATOM 780 C C . VAL A 1 101 ? 8.062 3.119 -0.632 1 98.88 101 VAL A C 1
ATOM 782 O O . VAL A 1 101 ? 8.852 3.205 0.312 1 98.88 101 VAL A O 1
ATOM 785 N N . GLY A 1 102 ? 8.367 2.592 -1.794 1 98.81 102 GLY A N 1
ATOM 786 C CA . GLY A 1 102 ? 9.75 2.201 -2.051 1 98.81 102 GLY A CA 1
ATOM 787 C C . GLY A 1 102 ? 10.742 3.326 -1.819 1 98.81 102 GLY A C 1
ATOM 788 O O . GLY A 1 102 ? 11.773 3.127 -1.18 1 98.81 102 GLY A O 1
ATOM 789 N N . LYS A 1 103 ? 10.43 4.496 -2.355 1 98.75 103 LYS A N 1
ATOM 790 C CA . LYS A 1 103 ? 11.297 5.656 -2.203 1 98.75 103 LYS A CA 1
ATOM 791 C C . LYS A 1 103 ? 11.383 6.094 -0.745 1 98.75 103 LYS A C 1
ATOM 793 O O . LYS A 1 103 ? 12.461 6.43 -0.252 1 98.75 103 LYS A O 1
ATOM 798 N N . LEU A 1 104 ? 10.281 6.082 -0.08 1 98.88 104 LEU A N 1
ATOM 799 C CA . LEU A 1 104 ? 10.273 6.402 1.344 1 98.88 104 LEU A CA 1
ATOM 800 C C . LEU A 1 104 ? 11.156 5.43 2.123 1 98.88 104 LEU A C 1
ATOM 802 O O . LEU A 1 104 ? 11.938 5.848 2.982 1 98.88 104 LEU A O 1
ATOM 806 N N . TYR A 1 105 ? 11.008 4.207 1.815 1 98.81 105 TYR A N 1
ATOM 807 C CA . TYR A 1 105 ? 11.781 3.154 2.463 1 98.81 105 TYR A CA 1
ATOM 808 C C . TYR A 1 105 ? 13.273 3.357 2.234 1 98.81 105 TYR A C 1
ATOM 810 O O . TYR A 1 105 ? 14.07 3.223 3.162 1 98.81 105 TYR A O 1
ATOM 818 N N . GLU A 1 106 ? 13.609 3.744 1.054 1 98.12 106 GLU A N 1
ATOM 819 C CA . GLU A 1 106 ? 15.008 4.023 0.72 1 98.12 106 GLU A CA 1
ATOM 820 C C . GLU A 1 106 ? 15.523 5.238 1.485 1 98.12 106 GLU A C 1
ATOM 822 O O . GLU A 1 106 ? 16.719 5.32 1.799 1 98.12 106 GLU A O 1
ATOM 827 N N . LEU A 1 107 ? 14.625 6.109 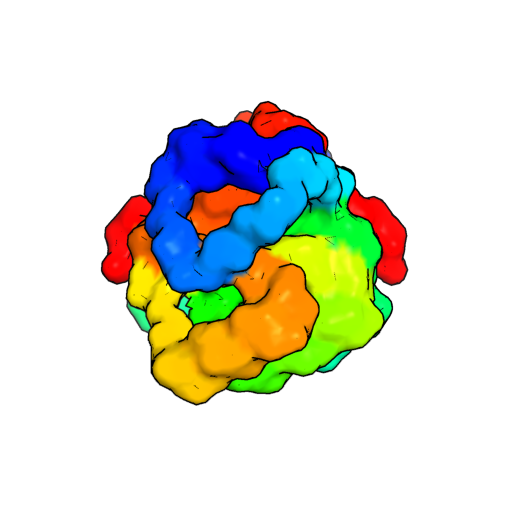1.735 1 97.94 107 LEU A N 1
ATOM 828 C CA . LEU A 1 107 ? 15 7.328 2.445 1 97.94 107 LEU A CA 1
ATOM 829 C C . LEU A 1 107 ? 15.078 7.078 3.949 1 97.94 107 LEU A C 1
ATOM 831 O O . LEU A 1 107 ? 15.422 7.98 4.715 1 97.94 107 LEU A O 1
ATOM 835 N N . GLY A 1 108 ? 14.727 5.891 4.395 1 97.69 108 GLY A N 1
ATOM 836 C CA . GLY A 1 108 ? 14.922 5.535 5.789 1 97.69 108 GLY A CA 1
ATOM 837 C C . GLY A 1 108 ? 13.633 5.434 6.574 1 97.69 108 GLY A C 1
ATOM 838 O O . GLY A 1 108 ? 13.641 5.078 7.754 1 97.69 108 GLY A O 1
ATOM 839 N N . ILE A 1 109 ? 12.523 5.785 5.969 1 98.5 109 ILE A N 1
ATOM 840 C CA . ILE A 1 109 ? 11.234 5.59 6.617 1 98.5 109 ILE A CA 1
ATOM 841 C C . ILE A 1 109 ? 10.859 4.109 6.59 1 98.5 109 ILE A C 1
ATOM 843 O O . ILE A 1 109 ? 10.984 3.453 5.551 1 98.5 109 ILE A O 1
ATOM 847 N N . LYS A 1 110 ? 10.453 3.59 7.738 1 98.31 110 LYS A N 1
ATOM 848 C CA . LYS A 1 110 ? 10.07 2.182 7.82 1 98.31 110 LYS A CA 1
ATOM 849 C C . LYS A 1 110 ? 8.672 2.027 8.406 1 98.31 110 LYS A C 1
ATOM 851 O O . LYS A 1 110 ? 8.164 2.938 9.062 1 98.31 110 LYS A O 1
ATOM 856 N N . GLY A 1 111 ? 8 0.952 8 1 97.94 111 GLY A N 1
ATOM 857 C CA . GLY A 1 111 ? 6.773 0.583 8.688 1 97.94 111 GLY A CA 1
ATOM 858 C C . GLY A 1 111 ? 7.016 -0.036 10.055 1 97.94 111 GLY A C 1
ATOM 859 O O . GLY A 1 111 ? 8.148 -0.369 10.398 1 97.94 111 GLY A O 1
ATOM 860 N N . VAL A 1 112 ? 5.906 -0.083 10.766 1 94.31 112 VAL A N 1
ATOM 861 C CA . VAL A 1 112 ? 6.023 -0.766 12.047 1 94.31 112 VAL A CA 1
ATOM 862 C C . VAL A 1 112 ? 6.141 -2.271 11.828 1 94.31 112 VAL A C 1
ATOM 864 O O . VAL A 1 112 ? 5.754 -2.781 10.773 1 94.31 112 VAL A O 1
ATOM 867 N N . LYS A 1 113 ? 6.832 -2.979 12.656 1 77.94 113 LYS A N 1
ATOM 868 C CA . LYS A 1 113 ? 7.055 -4.414 12.508 1 77.94 113 LYS A CA 1
ATOM 869 C C . LYS A 1 113 ? 5.887 -5.211 13.086 1 77.94 113 LYS A C 1
ATOM 871 O O . LYS A 1 113 ? 5.52 -6.258 12.547 1 77.94 113 LYS A O 1
ATOM 876 N N . ARG A 1 114 ? 5.406 -4.785 14.164 1 68.19 114 ARG A N 1
ATOM 877 C CA . ARG A 1 114 ? 4.395 -5.617 14.82 1 68.19 114 ARG A CA 1
ATOM 878 C C . ARG A 1 114 ? 3.045 -4.91 14.852 1 68.19 114 ARG A C 1
ATOM 880 O O . ARG A 1 114 ? 2.965 -3.727 15.195 1 68.19 114 ARG A O 1
ATOM 887 N N . ILE A 1 115 ? 2.271 -5.539 13.945 1 67.88 115 ILE A N 1
ATOM 888 C CA . ILE A 1 115 ? 0.875 -5.164 14.141 1 67.88 115 ILE A CA 1
ATOM 889 C C . ILE A 1 115 ? 0.173 -6.215 14.992 1 67.88 115 ILE A C 1
ATOM 891 O O . ILE A 1 115 ? 0.45 -7.41 14.867 1 67.88 115 ILE A O 1
ATOM 895 N N . MET B 1 1 ? 12.68 -10.344 -10.984 1 96 1 MET B N 1
ATOM 896 C CA . MET B 1 1 ? 13.117 -11.305 -9.977 1 96 1 MET B CA 1
ATOM 897 C C . MET B 1 1 ? 12.219 -12.531 -9.961 1 96 1 MET B C 1
ATOM 899 O O . MET B 1 1 ? 11.008 -12.422 -10.188 1 96 1 MET B O 1
ATOM 903 N N . ARG B 1 2 ? 12.82 -13.664 -9.641 1 97.94 2 ARG B N 1
ATOM 904 C CA . ARG B 1 2 ? 12.016 -14.875 -9.688 1 97.94 2 ARG B CA 1
ATOM 905 C C . ARG B 1 2 ? 11.203 -15.039 -8.406 1 97.94 2 ARG B C 1
ATOM 907 O O . ARG B 1 2 ? 11.617 -14.594 -7.34 1 97.94 2 ARG B O 1
ATOM 914 N N . VAL B 1 3 ? 10.117 -15.711 -8.5 1 98.19 3 VAL B N 1
ATOM 915 C CA . VAL B 1 3 ? 9.211 -15.961 -7.387 1 98.19 3 VAL B CA 1
ATOM 916 C C . VAL B 1 3 ? 9.969 -16.609 -6.238 1 98.19 3 VAL B C 1
ATOM 918 O O . VAL B 1 3 ? 9.844 -16.188 -5.086 1 98.19 3 VAL B O 1
ATOM 921 N N . SER B 1 4 ? 10.766 -17.625 -6.57 1 98.06 4 SER B N 1
ATOM 922 C CA . SER B 1 4 ? 11.508 -18.344 -5.539 1 98.06 4 SER B CA 1
ATOM 923 C C . SER B 1 4 ? 12.461 -17.422 -4.793 1 98.06 4 SER B C 1
ATOM 925 O O . SER B 1 4 ? 12.625 -17.531 -3.576 1 98.06 4 SER B O 1
ATOM 927 N N . GLU B 1 5 ? 13.078 -16.531 -5.465 1 98.06 5 GLU B N 1
ATOM 928 C CA . GLU B 1 5 ? 13.992 -15.57 -4.855 1 98.06 5 GLU B CA 1
ATOM 929 C C . GLU B 1 5 ? 13.25 -14.633 -3.91 1 98.06 5 GLU B C 1
ATOM 931 O O . GLU B 1 5 ? 13.727 -14.359 -2.805 1 98.06 5 GLU B O 1
ATOM 936 N N . LEU B 1 6 ? 12.109 -14.172 -4.359 1 98.19 6 LEU B N 1
ATOM 937 C CA . LEU B 1 6 ? 11.312 -13.273 -3.531 1 98.19 6 LEU B CA 1
ATOM 938 C C . LEU B 1 6 ? 10.875 -13.961 -2.244 1 98.19 6 LEU B C 1
ATOM 940 O O . LEU B 1 6 ? 10.992 -13.383 -1.158 1 98.19 6 LEU B O 1
ATOM 944 N N . ILE B 1 7 ? 10.383 -15.172 -2.375 1 98.38 7 ILE B N 1
ATOM 945 C CA . ILE B 1 7 ? 9.875 -15.914 -1.228 1 98.38 7 ILE B CA 1
ATOM 946 C C . ILE B 1 7 ? 11 -16.141 -0.224 1 98.38 7 ILE B C 1
ATOM 948 O O . ILE B 1 7 ? 10.82 -15.961 0.981 1 98.38 7 ILE B O 1
ATOM 952 N N . ASN B 1 8 ? 12.133 -16.469 -0.746 1 98.12 8 ASN B N 1
ATOM 953 C CA . ASN B 1 8 ? 13.273 -16.766 0.114 1 98.12 8 ASN B CA 1
ATOM 954 C C . ASN B 1 8 ? 13.82 -15.492 0.762 1 98.12 8 ASN B C 1
ATOM 956 O O . ASN B 1 8 ? 14.008 -15.445 1.979 1 98.12 8 ASN B O 1
ATOM 960 N N . LYS B 1 9 ? 14.023 -14.477 0.008 1 98.44 9 LYS B N 1
ATOM 961 C CA . LYS B 1 9 ? 14.656 -13.258 0.497 1 98.44 9 LYS B CA 1
ATOM 962 C C . LYS B 1 9 ? 13.75 -12.516 1.474 1 98.44 9 LYS B C 1
ATOM 964 O O . LYS B 1 9 ? 14.227 -11.852 2.396 1 98.44 9 LYS B O 1
ATOM 969 N N . LEU B 1 10 ? 12.469 -12.656 1.28 1 98.69 10 LEU B N 1
ATOM 970 C CA . LEU B 1 10 ? 11.523 -11.945 2.129 1 98.69 10 LEU B CA 1
ATOM 971 C C . LEU B 1 10 ? 10.969 -12.859 3.217 1 98.69 10 LEU B C 1
ATOM 973 O O . LEU B 1 10 ? 10.164 -12.43 4.039 1 98.69 10 LEU B O 1
ATOM 977 N N . GLU B 1 11 ? 11.375 -14.086 3.17 1 98.44 11 GLU B N 1
ATOM 978 C CA . GLU B 1 11 ? 10.945 -15.086 4.145 1 98.44 11 GLU B CA 1
ATOM 979 C C . GLU B 1 11 ? 9.422 -15.195 4.188 1 98.44 11 GLU B C 1
ATOM 981 O O . GLU B 1 11 ? 8.828 -15.164 5.266 1 98.44 11 GLU B O 1
ATOM 986 N N . LEU B 1 12 ? 8.852 -15.258 3.08 1 98.69 12 LEU B N 1
ATOM 987 C CA . LEU B 1 12 ? 7.398 -15.359 2.979 1 98.69 12 LEU B CA 1
ATOM 988 C C . LEU B 1 12 ? 6.938 -16.797 3.227 1 98.69 12 LEU B C 1
ATOM 990 O O . LEU B 1 12 ? 7.621 -17.734 2.844 1 98.69 12 LEU B O 1
ATOM 994 N N . LYS B 1 13 ? 5.801 -16.891 3.861 1 98.69 13 LYS B N 1
ATOM 995 C CA . LYS B 1 13 ? 5.16 -18.188 3.982 1 98.69 13 LYS B CA 1
ATOM 996 C C . LYS B 1 13 ? 4.379 -18.547 2.717 1 98.69 13 LYS B C 1
ATOM 998 O O . LYS B 1 13 ? 3.465 -17.812 2.324 1 98.69 13 LYS B O 1
ATOM 1003 N N . LEU B 1 14 ? 4.75 -19.656 2.141 1 98.62 14 LEU B N 1
ATOM 1004 C CA . LEU B 1 14 ? 4.086 -20.109 0.921 1 98.62 14 LEU B CA 1
ATOM 1005 C C . LEU B 1 14 ? 2.797 -20.844 1.247 1 98.62 14 LEU B C 1
ATOM 1007 O O . LEU B 1 14 ? 2.818 -21.844 1.984 1 98.62 14 LEU B O 1
ATOM 1011 N N . ILE B 1 15 ? 1.624 -20.406 0.751 1 98.69 15 ILE B N 1
ATOM 1012 C CA . ILE B 1 15 ? 0.322 -21 1.026 1 98.69 15 ILE B CA 1
ATOM 1013 C C . ILE B 1 15 ? -0.149 -21.797 -0.191 1 98.69 15 ILE B C 1
ATOM 1015 O O . ILE B 1 15 ? -0.529 -22.953 -0.07 1 98.69 15 ILE B O 1
ATOM 1019 N N . VAL B 1 16 ? -0.207 -21.094 -1.315 1 98.31 16 VAL B N 1
ATOM 1020 C CA . VAL B 1 16 ? -0.5 -21.75 -2.586 1 98.31 16 VAL B CA 1
ATOM 1021 C C . VAL B 1 16 ? 0.754 -21.781 -3.457 1 98.31 16 VAL B C 1
ATOM 1023 O O . VAL B 1 16 ? 1.231 -20.734 -3.9 1 98.31 16 VAL B O 1
ATOM 1026 N N . PRO B 1 17 ? 1.261 -22.938 -3.758 1 95.69 17 PRO B N 1
ATOM 1027 C CA . PRO B 1 17 ? 2.533 -23.047 -4.477 1 95.69 17 PRO B CA 1
ATOM 1028 C C . PRO B 1 17 ? 2.389 -22.766 -5.973 1 95.69 17 PRO B C 1
ATOM 1030 O O . PRO B 1 17 ? 1.272 -22.594 -6.469 1 95.69 17 PRO B O 1
ATOM 1033 N N . TYR B 1 18 ? 3.525 -22.609 -6.609 1 90.75 18 TYR B N 1
ATOM 1034 C CA . TYR B 1 18 ? 3.645 -22.359 -8.039 1 90.75 18 TYR B CA 1
ATOM 1035 C C . TYR B 1 18 ? 4.203 -23.578 -8.758 1 90.75 18 TYR B C 1
ATOM 1037 O O . TYR B 1 18 ? 5.023 -24.312 -8.203 1 90.75 18 TYR B O 1
ATOM 1045 N N . ASP B 1 19 ? 3.758 -23.703 -10 1 89 19 ASP B N 1
ATOM 1046 C CA . ASP B 1 19 ? 4.297 -24.797 -10.82 1 89 19 ASP B CA 1
ATOM 1047 C C . ASP B 1 19 ? 5.613 -24.375 -11.477 1 89 19 ASP B C 1
ATOM 1049 O O . ASP B 1 19 ? 6.535 -25.188 -11.594 1 89 19 ASP B O 1
ATOM 1053 N N . GLU B 1 20 ? 5.633 -23.094 -11.883 1 91.31 20 GLU B N 1
ATOM 1054 C CA . GLU B 1 20 ? 6.809 -22.547 -12.547 1 91.31 20 GLU B CA 1
ATOM 1055 C C . GLU B 1 20 ? 7.375 -21.359 -11.766 1 91.31 20 GLU B C 1
ATOM 1057 O O . GLU B 1 20 ? 6.621 -20.516 -11.273 1 91.31 20 GLU B O 1
ATOM 1062 N N . ASP B 1 21 ? 8.75 -21.422 -11.664 1 96.69 21 ASP B N 1
ATOM 1063 C CA . ASP B 1 21 ? 9.438 -20.328 -11.008 1 96.69 21 ASP B CA 1
ATOM 1064 C C . ASP B 1 21 ? 9.555 -19.109 -11.922 1 96.69 21 ASP B C 1
ATOM 1066 O O . ASP B 1 21 ? 10.633 -18.812 -12.43 1 96.69 21 ASP B O 1
ATOM 1070 N N . CYS B 1 22 ? 8.398 -18.406 -12.062 1 95.94 22 CYS B N 1
ATOM 1071 C CA . CYS B 1 22 ? 8.297 -17.344 -13.055 1 95.94 22 CYS B CA 1
ATOM 1072 C C . CYS B 1 22 ? 8.938 -16.062 -12.539 1 95.94 22 CYS B C 1
ATOM 1074 O O . CYS B 1 22 ? 9.211 -15.938 -11.344 1 95.94 22 CYS B O 1
ATOM 1076 N N . GLU B 1 23 ? 9.156 -15.156 -13.461 1 97.56 23 GLU B N 1
ATOM 1077 C CA . GLU B 1 23 ? 9.727 -13.852 -13.148 1 97.56 23 GLU B CA 1
ATOM 1078 C C . GLU B 1 23 ? 8.633 -12.836 -12.828 1 97.56 23 GLU B C 1
ATOM 1080 O O . GLU B 1 23 ? 7.594 -12.805 -13.5 1 97.56 23 GLU B O 1
ATOM 1085 N N . ILE B 1 24 ? 8.844 -12.062 -11.812 1 98 24 ILE B N 1
ATOM 1086 C CA . ILE B 1 24 ? 7.996 -10.922 -11.469 1 98 24 ILE B CA 1
ATOM 1087 C C . ILE B 1 24 ? 8.602 -9.641 -12.047 1 98 24 ILE B C 1
ATOM 1089 O O . ILE B 1 24 ? 9.773 -9.336 -11.805 1 98 24 ILE B O 1
ATOM 1093 N N . GLU B 1 25 ? 7.738 -8.898 -12.664 1 97.62 25 GLU B N 1
ATOM 1094 C CA . GLU B 1 25 ? 8.266 -7.754 -13.398 1 97.62 25 GLU B CA 1
ATOM 1095 C C . GLU B 1 25 ? 7.949 -6.441 -12.688 1 97.62 25 GLU B C 1
ATOM 1097 O O . GLU B 1 25 ? 8.633 -5.438 -12.891 1 97.62 25 GLU B O 1
ATOM 1102 N N . SER B 1 26 ? 6.914 -6.441 -11.938 1 98.38 26 SER B N 1
ATOM 1103 C CA . SER B 1 26 ? 6.469 -5.215 -11.289 1 98.38 26 SER B CA 1
ATOM 1104 C C . SER B 1 26 ? 5.645 -5.52 -10.039 1 98.38 26 SER B C 1
ATOM 1106 O O . SER B 1 26 ? 5.406 -6.684 -9.719 1 98.38 26 SER B O 1
ATOM 1108 N N . GLY B 1 27 ? 5.395 -4.48 -9.297 1 98.62 27 GLY B N 1
ATOM 1109 C CA . GLY B 1 27 ? 4.582 -4.648 -8.102 1 98.62 27 GLY B CA 1
ATOM 1110 C C . GLY B 1 27 ? 3.475 -3.619 -7.984 1 98.62 27 GLY B C 1
ATOM 1111 O O . GLY B 1 27 ? 3.568 -2.531 -8.555 1 98.62 27 GLY B O 1
ATOM 1112 N N . ILE B 1 28 ? 2.443 -3.982 -7.273 1 98.88 28 ILE B N 1
ATOM 1113 C CA . ILE B 1 28 ? 1.365 -3.076 -6.898 1 98.88 28 ILE B CA 1
ATOM 1114 C C . ILE B 1 28 ? 0.986 -3.303 -5.438 1 98.88 28 ILE B C 1
ATOM 1116 O O . ILE B 1 28 ? 1.012 -4.438 -4.953 1 98.88 28 ILE B O 1
ATOM 1120 N N . VAL B 1 29 ? 0.746 -2.23 -4.762 1 98.94 29 VAL B N 1
ATOM 1121 C CA . VAL B 1 29 ? 0.178 -2.285 -3.418 1 98.94 29 VAL B CA 1
ATOM 1122 C C . VAL B 1 29 ? -1.124 -1.488 -3.375 1 98.94 29 VAL B C 1
ATOM 1124 O O . VAL B 1 29 ? -1.159 -0.322 -3.773 1 98.94 29 VAL B O 1
ATOM 1127 N N . CYS B 1 30 ? -2.154 -2.156 -3.029 1 98.88 30 CYS B N 1
ATOM 1128 C CA . CYS B 1 30 ? -3.479 -1.545 -2.98 1 98.88 30 CYS B CA 1
ATOM 1129 C C . CYS B 1 30 ? -4.492 -2.486 -2.34 1 98.88 30 CYS B C 1
ATOM 1131 O O . CYS B 1 30 ? -4.414 -3.703 -2.52 1 98.88 30 CYS B O 1
ATOM 1133 N N . ASP B 1 31 ? -5.469 -1.894 -1.638 1 98.75 31 ASP B N 1
ATOM 1134 C CA . ASP B 1 31 ? -6.434 -2.723 -0.921 1 98.75 31 ASP B CA 1
ATOM 1135 C C . ASP B 1 31 ? -7.836 -2.564 -1.504 1 98.75 31 ASP B C 1
ATOM 1137 O O . ASP B 1 31 ? -8.797 -3.135 -0.985 1 98.75 31 ASP B O 1
ATOM 1141 N N . LEU B 1 32 ? -7.926 -1.827 -2.539 1 98.25 32 LEU B N 1
ATOM 1142 C CA . LEU B 1 32 ? -9.195 -1.681 -3.248 1 98.25 32 LEU B CA 1
ATOM 1143 C C . LEU B 1 32 ? -9.195 -2.494 -4.539 1 98.25 32 LEU B C 1
ATOM 1145 O O . LEU B 1 32 ? -8.453 -2.18 -5.477 1 98.25 32 LEU B O 1
ATOM 1149 N N . LEU B 1 33 ? -10.094 -3.438 -4.648 1 98.25 33 LEU B N 1
ATOM 1150 C CA . LEU B 1 33 ? -10.109 -4.406 -5.742 1 98.25 33 LEU B CA 1
ATOM 1151 C C . LEU B 1 33 ? -10.344 -3.713 -7.078 1 98.25 33 LEU B C 1
ATOM 1153 O O . LEU B 1 33 ? -9.68 -4.023 -8.07 1 98.25 33 LEU B O 1
ATOM 1157 N N . SER B 1 34 ? -11.203 -2.746 -7.102 1 97.62 34 SER B N 1
ATOM 1158 C CA . SER B 1 34 ? -11.539 -2.07 -8.352 1 97.62 34 SER B CA 1
ATOM 1159 C C . SER B 1 34 ? -10.328 -1.319 -8.906 1 97.62 34 SER B C 1
ATOM 1161 O O . SER B 1 34 ? -10.086 -1.33 -10.117 1 97.62 34 SER B O 1
ATOM 1163 N N . PHE B 1 35 ? -9.594 -0.755 -8.039 1 98.06 35 PHE B N 1
ATOM 1164 C CA . PHE B 1 35 ? -8.414 -0.016 -8.461 1 98.06 35 PHE B CA 1
ATOM 1165 C C . PHE B 1 35 ? -7.352 -0.961 -9.008 1 98.06 35 PHE B C 1
ATOM 1167 O O . PHE B 1 35 ? -6.711 -0.666 -10.023 1 98.06 35 PHE B O 1
ATOM 1174 N N . VAL B 1 36 ? -7.113 -2.082 -8.32 1 98.44 36 VAL B N 1
ATOM 1175 C CA . VAL B 1 36 ? -6.141 -3.07 -8.766 1 98.44 36 VAL B CA 1
ATOM 1176 C C . VAL B 1 36 ? -6.539 -3.605 -10.141 1 98.44 36 VAL B C 1
ATOM 1178 O O . VAL B 1 36 ? -5.707 -3.693 -11.047 1 98.44 36 VAL B O 1
ATOM 1181 N N . MET B 1 37 ? -7.805 -3.893 -10.297 1 97.88 37 MET B N 1
ATOM 1182 C CA . MET B 1 37 ? -8.305 -4.43 -11.555 1 97.88 37 MET B CA 1
ATOM 1183 C C . MET B 1 37 ? -8.008 -3.475 -12.711 1 97.88 37 MET B C 1
ATOM 1185 O O . MET B 1 37 ? -7.656 -3.91 -13.805 1 97.88 37 MET B O 1
ATOM 1189 N N . ALA B 1 38 ? -8.062 -2.258 -12.453 1 97.19 38 ALA B N 1
ATOM 1190 C CA . ALA B 1 38 ? -7.953 -1.248 -13.5 1 97.19 38 ALA B CA 1
ATOM 1191 C C . ALA B 1 38 ? -6.496 -0.889 -13.766 1 97.19 38 A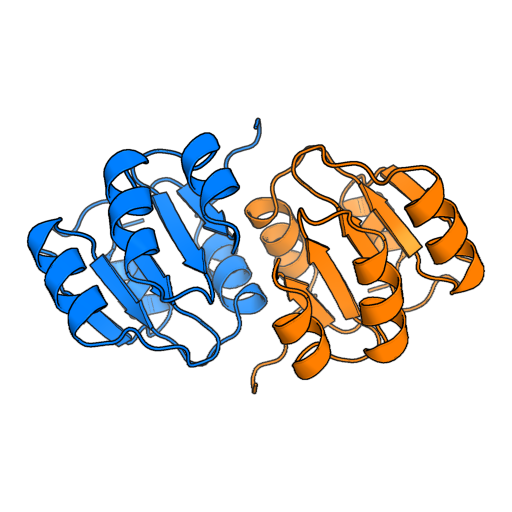LA B C 1
ATOM 1193 O O . ALA B 1 38 ? -6.16 -0.37 -14.836 1 97.19 38 ALA B O 1
ATOM 1194 N N . ASN B 1 39 ? -5.547 -1.231 -12.797 1 97.69 39 ASN B N 1
ATOM 1195 C CA . ASN B 1 39 ? -4.254 -0.562 -12.914 1 97.69 39 ASN B CA 1
ATOM 1196 C C . ASN B 1 39 ? -3.1 -1.545 -12.75 1 97.69 39 ASN B C 1
ATOM 1198 O O . ASN B 1 39 ? -1.947 -1.206 -13.031 1 97.69 39 ASN B O 1
ATOM 1202 N N . ALA B 1 40 ? -3.35 -2.701 -12.297 1 97.69 40 ALA B N 1
ATOM 1203 C CA . ALA B 1 40 ? -2.258 -3.643 -12.062 1 97.69 40 ALA B CA 1
ATOM 1204 C C . ALA B 1 40 ? -1.596 -4.055 -13.375 1 97.69 40 ALA B C 1
ATOM 1206 O O . ALA B 1 40 ? -2.281 -4.375 -14.344 1 97.69 40 ALA B O 1
ATOM 1207 N N . PRO B 1 41 ? -0.31 -4.023 -13.367 1 96.81 41 PRO B N 1
ATOM 1208 C CA . PRO B 1 41 ? 0.365 -4.566 -14.547 1 96.81 41 PRO B CA 1
ATOM 1209 C C . PRO B 1 41 ? 0.377 -6.094 -14.57 1 96.81 41 PRO B C 1
ATOM 1211 O O . PRO B 1 41 ? 0.336 -6.73 -13.516 1 96.81 41 PRO B O 1
ATOM 1214 N N . GLU B 1 42 ? 0.494 -6.637 -15.766 1 97.25 42 GLU B N 1
ATOM 1215 C CA . GLU B 1 42 ? 0.652 -8.086 -15.875 1 97.25 42 GLU B CA 1
ATOM 1216 C C . GLU B 1 42 ? 1.977 -8.539 -15.273 1 97.25 42 GLU B C 1
ATOM 1218 O O . GLU B 1 42 ? 2.914 -7.75 -15.148 1 97.25 42 GLU B O 1
ATOM 1223 N N . ASN B 1 43 ? 1.999 -9.773 -14.867 1 97.88 43 ASN B N 1
ATOM 1224 C CA . ASN B 1 43 ? 3.191 -10.422 -14.336 1 97.88 43 ASN B CA 1
ATOM 1225 C C . ASN B 1 43 ? 3.73 -9.688 -13.109 1 97.88 43 ASN B C 1
ATOM 1227 O O . ASN B 1 43 ? 4.941 -9.523 -12.961 1 97.88 43 ASN B O 1
ATOM 1231 N N . SER B 1 44 ? 2.812 -9.242 -12.281 1 98.62 44 SER B N 1
ATOM 1232 C CA . SER B 1 44 ? 3.178 -8.438 -11.125 1 98.62 44 SER B CA 1
ATOM 1233 C C . SER B 1 44 ? 2.889 -9.188 -9.82 1 98.62 44 SER B C 1
ATOM 1235 O O . SER B 1 44 ? 2.236 -10.234 -9.836 1 98.62 44 SER B O 1
ATOM 1237 N N . VAL B 1 45 ? 3.498 -8.695 -8.781 1 98.88 45 VAL B N 1
ATOM 1238 C CA . VAL B 1 45 ? 3.16 -9.094 -7.418 1 98.88 45 VAL B CA 1
ATOM 1239 C C . VAL B 1 45 ? 2.232 -8.055 -6.789 1 98.88 45 VAL B C 1
ATOM 1241 O O . VAL B 1 45 ? 2.445 -6.852 -6.941 1 98.88 45 VAL B O 1
ATOM 1244 N N . TRP B 1 46 ? 1.185 -8.555 -6.152 1 98.94 46 TRP B N 1
ATOM 1245 C CA . TRP B 1 46 ? 0.208 -7.723 -5.465 1 98.94 46 TRP B CA 1
ATOM 1246 C C . TRP B 1 46 ? 0.341 -7.863 -3.951 1 98.94 46 TRP B C 1
ATOM 1248 O O . TRP B 1 46 ? 0.221 -8.969 -3.412 1 98.94 46 TRP B O 1
ATOM 1258 N N . VAL B 1 47 ? 0.639 -6.746 -3.291 1 98.94 47 VAL B N 1
ATOM 1259 C CA . VAL B 1 47 ? 0.709 -6.691 -1.835 1 98.94 47 VAL B CA 1
ATOM 1260 C C . VAL B 1 47 ? -0.59 -6.113 -1.276 1 98.94 47 VAL B C 1
ATOM 1262 O O . VAL B 1 47 ? -1.019 -5.027 -1.678 1 98.94 47 VAL B O 1
ATOM 1265 N N . THR B 1 48 ? -1.282 -6.848 -0.366 1 98.94 48 THR B N 1
ATOM 1266 C CA . THR B 1 48 ? -2.578 -6.379 0.11 1 98.94 48 THR B CA 1
ATOM 1267 C C . THR B 1 48 ? -2.939 -7.039 1.437 1 98.94 48 THR B C 1
ATOM 1269 O O . THR B 1 48 ? -2.459 -8.133 1.742 1 98.94 48 THR B O 1
ATOM 1272 N N . ILE B 1 49 ? -3.729 -6.352 2.24 1 98.62 49 ILE B N 1
ATOM 1273 C CA . ILE B 1 49 ? -4.27 -6.93 3.467 1 98.62 49 ILE B CA 1
ATOM 1274 C C . ILE B 1 49 ? -5.613 -7.594 3.176 1 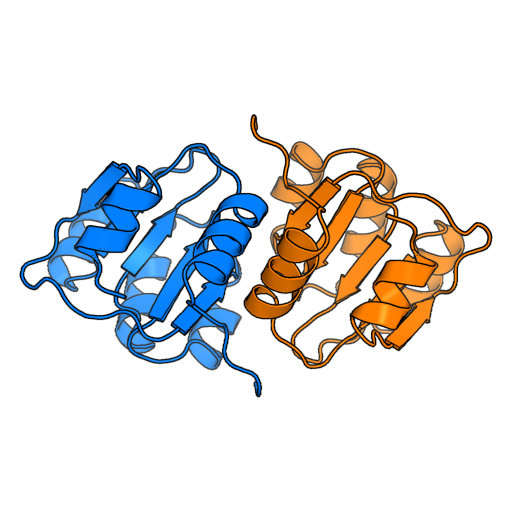98.62 49 ILE B C 1
ATOM 1276 O O . ILE B 1 49 ? -6.176 -8.273 4.039 1 98.62 49 ILE B O 1
ATOM 1280 N N . GLN B 1 50 ? -6.141 -7.367 2.031 1 98 50 GLN B N 1
ATOM 1281 C CA . GLN B 1 50 ? -7.449 -7.883 1.641 1 98 50 GLN B CA 1
ATOM 1282 C C . GLN B 1 50 ? -7.367 -9.352 1.243 1 98 50 GLN B C 1
ATOM 1284 O O . GLN B 1 50 ? -6.828 -9.688 0.185 1 98 50 GLN B O 1
ATOM 1289 N N . THR B 1 51 ? -8.086 -10.188 2.002 1 98.06 51 THR B N 1
ATOM 1290 C CA . THR B 1 51 ? -7.934 -11.617 1.741 1 98.06 51 THR B CA 1
ATOM 1291 C C . THR B 1 51 ? -9.219 -12.203 1.162 1 98.06 51 THR B C 1
ATOM 1293 O O . THR B 1 51 ? -9.359 -13.422 1.054 1 98.06 51 THR B O 1
ATOM 1296 N N . HIS B 1 52 ? -10.062 -11.359 0.783 1 97.06 52 HIS B N 1
ATOM 1297 C CA . HIS B 1 52 ? -11.336 -11.812 0.228 1 97.06 52 HIS B CA 1
ATOM 1298 C C . HIS B 1 52 ? -11.117 -12.641 -1.034 1 97.06 52 HIS B C 1
ATOM 1300 O O . HIS B 1 52 ? -10.188 -12.383 -1.803 1 97.06 52 HIS B O 1
ATOM 1306 N N . VAL B 1 53 ? -12.016 -13.57 -1.328 1 98.44 53 VAL B N 1
ATOM 1307 C CA . VAL B 1 53 ? -11.898 -14.508 -2.443 1 98.44 53 VAL B CA 1
ATOM 1308 C C . VAL B 1 53 ? -11.859 -13.734 -3.76 1 98.44 53 VAL B C 1
ATOM 1310 O O . VAL B 1 53 ? -11.195 -14.156 -4.711 1 98.44 53 VAL B O 1
ATOM 1313 N N . ASN B 1 54 ? -12.477 -12.57 -3.828 1 98.44 54 ASN B N 1
ATOM 1314 C CA . ASN B 1 54 ? -12.531 -11.773 -5.051 1 98.44 54 ASN B CA 1
ATOM 1315 C C . ASN B 1 54 ? -11.148 -11.258 -5.445 1 98.44 54 ASN B C 1
ATOM 1317 O O . ASN B 1 54 ? -10.945 -10.828 -6.578 1 98.44 54 ASN B O 1
ATOM 1321 N N . THR B 1 55 ? -10.203 -11.273 -4.488 1 98.75 55 THR B N 1
ATOM 1322 C CA . THR B 1 55 ? -8.836 -10.898 -4.836 1 98.75 55 THR B CA 1
ATOM 1323 C C . THR B 1 55 ? -8.266 -11.844 -5.883 1 98.75 55 THR B C 1
ATOM 1325 O O . THR B 1 55 ? -7.492 -11.43 -6.75 1 98.75 55 THR B O 1
ATOM 1328 N N . ILE B 1 56 ? -8.703 -13.102 -5.84 1 98.81 56 ILE B N 1
ATOM 1329 C CA . ILE B 1 56 ? -8.188 -14.102 -6.766 1 98.81 56 ILE B CA 1
ATOM 1330 C C . ILE B 1 56 ? -8.711 -13.82 -8.172 1 98.81 56 ILE B C 1
ATOM 1332 O O . ILE B 1 56 ? -7.941 -13.836 -9.141 1 98.81 56 ILE B O 1
ATOM 1336 N N . ALA B 1 57 ? -9.984 -13.562 -8.273 1 98.38 57 ALA B N 1
ATOM 1337 C CA . ALA B 1 57 ? -10.562 -13.25 -9.57 1 98.38 57 ALA B CA 1
ATOM 1338 C C . ALA B 1 57 ? -9.914 -12.008 -10.172 1 98.38 57 ALA B C 1
ATOM 1340 O O . ALA B 1 57 ? -9.586 -11.984 -11.359 1 98.38 57 ALA B O 1
ATOM 1341 N N . VAL B 1 58 ? -9.734 -10.977 -9.383 1 98.88 58 VAL B N 1
ATOM 1342 C CA . VAL B 1 58 ? -9.109 -9.742 -9.828 1 98.88 58 VAL B CA 1
ATOM 1343 C C . VAL B 1 58 ? -7.68 -10.023 -10.281 1 98.88 58 VAL B C 1
ATOM 1345 O O . VAL B 1 58 ? -7.262 -9.57 -11.352 1 98.88 58 VAL B O 1
ATOM 1348 N N . ALA B 1 59 ? -6.949 -10.797 -9.484 1 98.81 59 ALA B N 1
ATOM 1349 C CA . ALA B 1 59 ? -5.574 -11.148 -9.844 1 98.81 59 ALA B CA 1
ATOM 1350 C C . ALA B 1 59 ? -5.527 -11.875 -11.188 1 98.81 59 ALA B C 1
ATOM 1352 O O . ALA B 1 59 ? -4.676 -11.578 -12.031 1 98.81 59 ALA B O 1
ATOM 1353 N N . THR B 1 60 ? -6.438 -12.797 -11.32 1 98.62 60 THR B N 1
ATOM 1354 C CA . THR B 1 60 ? -6.5 -13.578 -12.547 1 98.62 60 THR B CA 1
ATOM 1355 C C . THR B 1 60 ? -6.758 -12.68 -13.75 1 98.62 60 THR B C 1
ATOM 1357 O O . THR B 1 60 ? -6.023 -12.734 -14.742 1 98.62 60 THR B O 1
ATOM 1360 N N . LEU B 1 61 ? -7.727 -11.844 -13.641 1 98.56 61 LEU B N 1
ATOM 1361 C CA . LEU B 1 61 ? -8.125 -10.977 -14.75 1 98.56 61 LEU B CA 1
ATOM 1362 C C . LEU B 1 61 ? -7.047 -9.938 -15.039 1 98.56 61 LEU B C 1
ATOM 1364 O O . LEU B 1 61 ? -6.848 -9.555 -16.203 1 98.56 61 LEU B O 1
ATOM 1368 N N . ALA B 1 62 ? -6.332 -9.484 -14.055 1 98.19 62 ALA B N 1
ATOM 1369 C CA . ALA B 1 62 ? -5.336 -8.43 -14.203 1 98.19 62 ALA B CA 1
ATOM 1370 C C . ALA B 1 62 ? -3.982 -9 -14.625 1 98.19 62 ALA B C 1
ATOM 1372 O O . ALA B 1 62 ? -3.055 -8.25 -14.938 1 98.19 62 ALA B O 1
ATOM 1373 N N . GLY B 1 63 ? -3.82 -10.281 -14.578 1 97.94 63 GLY B N 1
ATOM 1374 C CA . GLY B 1 63 ? -2.564 -10.906 -14.953 1 97.94 63 GLY B CA 1
ATOM 1375 C C . GLY B 1 63 ? -1.524 -10.875 -13.852 1 97.94 63 GLY B C 1
ATOM 1376 O O . GLY B 1 63 ? -0.323 -10.852 -14.125 1 97.94 63 GLY B O 1
ATOM 1377 N N . ILE B 1 64 ? -1.975 -10.828 -12.688 1 98.44 64 ILE B N 1
ATOM 1378 C CA . ILE B 1 64 ? -1.099 -10.859 -11.516 1 98.44 64 ILE B CA 1
ATOM 1379 C C . ILE B 1 64 ? -0.628 -12.297 -11.266 1 98.44 64 ILE B C 1
ATOM 1381 O O . ILE B 1 64 ? -1.414 -13.242 -11.367 1 98.44 64 ILE B O 1
ATOM 1385 N N . LYS B 1 65 ? 0.658 -12.414 -10.883 1 98.31 65 LYS B N 1
ATOM 1386 C CA . LYS B 1 65 ? 1.243 -13.742 -10.734 1 98.31 65 LYS B CA 1
ATOM 1387 C C . LYS B 1 65 ? 1.211 -14.203 -9.281 1 98.31 65 LYS B C 1
ATOM 1389 O O . LYS B 1 65 ? 1.095 -15.398 -9 1 98.31 65 LYS B O 1
ATOM 1394 N N . MET B 1 66 ? 1.302 -13.258 -8.414 1 98.75 66 MET B N 1
ATOM 1395 C CA . MET B 1 66 ? 1.496 -13.578 -7.004 1 98.75 66 MET B CA 1
ATOM 1396 C C . MET B 1 66 ? 0.842 -12.531 -6.113 1 98.75 66 MET B C 1
ATOM 1398 O O . MET B 1 66 ? 0.92 -11.336 -6.395 1 98.75 66 MET B O 1
ATOM 1402 N N . ILE B 1 67 ? 0.263 -13.016 -5.09 1 98.94 67 ILE B N 1
ATOM 1403 C CA . ILE B 1 67 ? -0.251 -12.133 -4.047 1 98.94 67 ILE B CA 1
ATOM 1404 C C . ILE B 1 67 ? 0.519 -12.367 -2.748 1 98.94 67 ILE B C 1
ATOM 1406 O O . ILE B 1 67 ? 0.787 -13.508 -2.373 1 98.94 67 ILE B O 1
ATOM 1410 N N . ILE B 1 68 ? 0.933 -11.32 -2.098 1 98.94 68 ILE B N 1
ATOM 1411 C CA . ILE B 1 68 ? 1.463 -11.344 -0.738 1 98.94 68 ILE B CA 1
ATOM 1412 C C . ILE B 1 68 ? 0.444 -10.742 0.225 1 98.94 68 ILE B C 1
ATOM 1414 O O . ILE B 1 68 ? 0.219 -9.531 0.218 1 98.94 68 ILE B O 1
ATOM 1418 N N . PHE B 1 69 ? -0.144 -11.586 1.028 1 98.88 69 PHE B N 1
ATOM 1419 C CA . PHE B 1 69 ? -0.96 -11.078 2.127 1 98.88 69 PHE B CA 1
ATOM 1420 C C . PHE B 1 69 ? -0.087 -10.656 3.301 1 98.88 69 PHE B C 1
ATOM 1422 O O . PHE B 1 69 ? 0.783 -11.406 3.738 1 98.88 69 PHE B O 1
ATOM 1429 N N . VAL B 1 70 ? -0.34 -9.484 3.848 1 98.69 70 VAL B N 1
ATOM 1430 C CA . VAL B 1 70 ? 0.582 -8.891 4.809 1 98.69 70 VAL B CA 1
ATOM 1431 C C . VAL B 1 70 ? -0.13 -8.672 6.141 1 98.69 70 VAL B C 1
ATOM 1433 O O . VAL B 1 70 ? -1.328 -8.938 6.262 1 98.69 70 VAL B O 1
ATOM 1436 N N . ALA B 1 71 ? 0.651 -8.266 7.156 1 98.25 71 ALA B N 1
ATOM 1437 C CA . ALA B 1 71 ? 0.17 -7.863 8.477 1 98.25 71 ALA B CA 1
ATOM 1438 C C . ALA B 1 71 ? -0.536 -9.016 9.18 1 98.25 71 ALA B C 1
ATOM 1440 O O . ALA B 1 71 ? -1.526 -8.812 9.883 1 98.25 71 ALA B O 1
ATOM 1441 N N . GLY B 1 72 ? -0.112 -10.219 8.828 1 97.94 72 GLY B N 1
ATOM 1442 C CA . GLY B 1 72 ? -0.634 -11.383 9.516 1 97.94 72 GLY B CA 1
ATOM 1443 C C . GLY B 1 72 ? -1.961 -11.867 8.961 1 97.94 72 GLY B C 1
ATOM 1444 O O . GLY B 1 72 ? -2.566 -12.789 9.5 1 97.94 72 GLY B O 1
ATOM 1445 N N . GLN B 1 73 ? -2.406 -11.219 7.906 1 98 73 GLN B N 1
ATOM 1446 C CA . GLN B 1 73 ? -3.645 -11.656 7.273 1 98 73 GLN B CA 1
ATOM 1447 C C . GLN B 1 73 ? -3.459 -13 6.582 1 98 73 GLN B C 1
ATOM 1449 O O . GLN B 1 73 ? -2.414 -13.258 5.977 1 98 73 GLN B O 1
ATOM 1454 N N . LYS B 1 74 ? -4.531 -13.789 6.633 1 98.19 74 LYS B N 1
ATOM 1455 C CA . LYS B 1 74 ? -4.5 -15.109 6.023 1 98.19 74 LYS B CA 1
ATOM 1456 C C . LYS B 1 74 ? -5.777 -15.383 5.23 1 98.19 74 LYS B C 1
ATOM 1458 O O . LYS B 1 74 ? -6.875 -15.039 5.676 1 98.19 74 LYS B O 1
ATOM 1463 N N . PRO B 1 75 ? -5.543 -16 4.113 1 98.44 75 PRO B N 1
ATOM 1464 C CA . PRO B 1 75 ? -6.742 -16.391 3.367 1 98.44 75 PRO B CA 1
ATOM 1465 C C . PRO B 1 75 ? -7.457 -17.578 3.992 1 98.44 75 PRO B C 1
ATOM 1467 O O . PRO B 1 75 ? -6.828 -18.406 4.66 1 98.44 75 PRO B O 1
ATOM 1470 N N . ASP B 1 76 ? -8.75 -17.594 3.723 1 98.38 76 ASP B N 1
ATOM 1471 C CA . ASP B 1 76 ? -9.484 -18.766 4.176 1 98.38 76 ASP B CA 1
ATOM 1472 C C . ASP B 1 76 ? -9.43 -19.891 3.135 1 98.38 76 ASP B C 1
ATOM 1474 O O . ASP B 1 76 ? -8.805 -19.734 2.082 1 98.38 76 ASP B O 1
ATOM 1478 N N . GLU B 1 77 ? -10.062 -20.969 3.432 1 98.44 77 GLU B N 1
ATOM 1479 C CA . GLU B 1 77 ? -9.984 -22.156 2.586 1 98.44 77 GLU B CA 1
ATOM 1480 C C . GLU B 1 77 ? -10.602 -21.891 1.215 1 98.44 77 GLU B C 1
ATOM 1482 O O . GLU B 1 77 ? -10.117 -22.406 0.204 1 98.44 77 GLU B O 1
ATOM 1487 N N . GLU B 1 78 ? -11.672 -21.172 1.229 1 98.69 78 GLU B N 1
ATOM 1488 C CA . GLU B 1 78 ? -12.32 -20.844 -0.038 1 98.69 78 GLU B CA 1
ATOM 1489 C C . GLU B 1 78 ? -11.375 -20.062 -0.946 1 98.69 78 GLU B C 1
ATOM 1491 O O . GLU B 1 78 ? -11.25 -20.359 -2.135 1 98.69 78 GLU B O 1
ATOM 1496 N N . THR B 1 79 ? -10.742 -19.062 -0.4 1 98.81 79 THR B N 1
ATOM 1497 C CA . THR B 1 79 ? -9.789 -18.234 -1.14 1 98.81 79 THR B CA 1
ATOM 1498 C C . THR B 1 79 ? -8.617 -19.078 -1.623 1 98.81 79 THR B C 1
ATOM 1500 O O . THR B 1 79 ? -8.18 -18.953 -2.77 1 98.81 79 THR B O 1
ATOM 1503 N N . ILE B 1 80 ? -8.141 -19.969 -0.815 1 98.75 80 ILE B N 1
ATOM 1504 C CA . ILE B 1 80 ? -7.02 -20.844 -1.151 1 98.75 80 ILE B CA 1
ATOM 1505 C C . ILE B 1 80 ? -7.406 -21.766 -2.312 1 98.75 80 ILE B C 1
ATOM 1507 O O . ILE B 1 80 ? -6.645 -21.906 -3.271 1 98.75 80 ILE B O 1
ATOM 1511 N N . LYS B 1 81 ? -8.578 -22.344 -2.197 1 98.5 81 LYS B N 1
ATOM 1512 C CA . LYS B 1 81 ? -9.055 -23.234 -3.246 1 98.5 81 LYS B CA 1
ATOM 1513 C C . LYS B 1 81 ? -9.156 -22.516 -4.586 1 98.5 81 LYS B C 1
ATOM 1515 O O . LYS B 1 81 ? -8.703 -23.031 -5.609 1 98.5 81 LYS B O 1
ATOM 1520 N N . LYS B 1 82 ? -9.719 -21.344 -4.562 1 98.69 82 LYS B N 1
ATOM 1521 C CA . LYS B 1 82 ? -9.867 -20.562 -5.789 1 98.69 82 LYS B CA 1
ATOM 1522 C C . LYS B 1 82 ? -8.5 -20.188 -6.363 1 98.69 82 LYS B C 1
ATOM 1524 O O . LYS B 1 82 ? -8.312 -20.188 -7.582 1 98.69 82 LYS B O 1
ATOM 1529 N N . ALA B 1 83 ? -7.574 -19.812 -5.539 1 98.75 83 ALA B N 1
ATOM 1530 C CA . ALA B 1 83 ? -6.23 -19.453 -5.98 1 98.75 83 ALA B CA 1
ATOM 1531 C C . ALA B 1 83 ? -5.555 -20.625 -6.68 1 98.75 83 ALA B C 1
ATOM 1533 O O . ALA B 1 83 ? -4.867 -20.453 -7.688 1 98.75 83 ALA B O 1
ATOM 1534 N N . ARG B 1 84 ? -5.766 -21.812 -6.148 1 98.25 84 ARG B N 1
ATOM 1535 C CA . ARG B 1 84 ? -5.219 -23 -6.781 1 98.25 84 ARG B CA 1
ATOM 1536 C C . ARG B 1 84 ? -5.824 -23.219 -8.164 1 98.25 84 ARG B C 1
ATOM 1538 O O . ARG B 1 84 ? -5.102 -23.5 -9.125 1 98.25 84 ARG B O 1
ATOM 1545 N N . GLU B 1 85 ? -7.09 -23.062 -8.188 1 98.12 85 GLU B N 1
ATOM 1546 C CA . GLU B 1 85 ? -7.801 -23.25 -9.453 1 98.12 85 GLU B CA 1
ATOM 1547 C C . GLU B 1 85 ? -7.312 -22.25 -10.508 1 98.12 85 GLU B C 1
ATOM 1549 O O . GLU B 1 85 ? -7.191 -22.609 -11.68 1 98.12 85 GLU B O 1
ATOM 1554 N N . GLU B 1 86 ? -7.066 -21.047 -10.109 1 98.12 86 GLU B N 1
ATOM 1555 C CA . GLU B 1 86 ? -6.707 -19.969 -11.039 1 98.12 86 GLU B CA 1
ATOM 1556 C C . GLU B 1 86 ? -5.191 -19.859 -11.188 1 98.12 86 GLU B C 1
ATOM 1558 O O . GLU B 1 86 ? -4.699 -19 -11.922 1 98.12 86 GLU B O 1
ATOM 1563 N N . LYS B 1 87 ? -4.402 -20.641 -10.383 1 97.56 87 LYS B N 1
ATOM 1564 C CA . LYS B 1 87 ? -2.943 -20.703 -10.422 1 97.56 87 LYS B CA 1
ATOM 1565 C C . LYS B 1 87 ? -2.328 -19.375 -9.992 1 97.56 87 LYS B C 1
ATOM 1567 O O . LYS B 1 87 ? -1.404 -18.875 -10.633 1 97.56 87 LYS B O 1
ATOM 1572 N N . ILE B 1 88 ? -2.908 -18.797 -9.062 1 98.5 88 ILE B N 1
ATOM 1573 C CA . ILE B 1 88 ? -2.346 -17.609 -8.422 1 98.5 88 ILE B CA 1
ATOM 1574 C C . ILE B 1 88 ? -1.495 -18.031 -7.223 1 98.5 88 ILE B C 1
ATOM 1576 O O . ILE B 1 88 ? -1.971 -18.734 -6.332 1 98.5 88 ILE B O 1
ATOM 1580 N N . ILE B 1 89 ? -0.272 -17.625 -7.219 1 98.75 89 ILE B N 1
ATOM 1581 C CA . ILE B 1 89 ? 0.609 -17.891 -6.086 1 98.75 89 ILE B CA 1
ATOM 1582 C C . ILE B 1 89 ? 0.192 -17.047 -4.887 1 98.75 89 ILE B C 1
ATOM 1584 O O . ILE B 1 89 ? -0.018 -15.844 -5.016 1 98.75 89 ILE B O 1
ATOM 1588 N N . ILE B 1 90 ? 0.053 -17.656 -3.73 1 98.88 90 ILE B N 1
ATOM 1589 C CA . ILE B 1 90 ? -0.299 -16.906 -2.527 1 98.88 90 ILE B CA 1
ATOM 1590 C C . ILE B 1 90 ? 0.784 -17.094 -1.467 1 98.88 90 ILE B C 1
ATOM 1592 O O . ILE B 1 90 ? 1.188 -18.234 -1.18 1 98.88 90 ILE B O 1
ATOM 1596 N N . THR B 1 91 ? 1.208 -16.016 -0.946 1 98.81 91 THR B N 1
ATOM 1597 C CA . THR B 1 91 ? 2.09 -16.031 0.216 1 98.81 91 THR B CA 1
ATOM 1598 C C . THR B 1 91 ? 1.538 -15.125 1.319 1 98.81 91 THR B C 1
ATOM 1600 O O . THR B 1 91 ? 0.649 -14.305 1.074 1 98.81 91 THR B O 1
ATOM 1603 N N . CYS B 1 92 ? 2.064 -15.305 2.535 1 98.69 92 CYS B N 1
ATOM 1604 C CA . CYS B 1 92 ? 1.675 -14.508 3.691 1 98.69 92 CYS B CA 1
ATOM 1605 C C . CYS B 1 92 ? 2.895 -14.094 4.508 1 98.69 92 CYS B C 1
ATOM 1607 O O . CYS B 1 92 ? 3.932 -14.758 4.457 1 98.69 92 CYS B O 1
ATOM 1609 N N . THR B 1 93 ? 2.766 -13.117 5.238 1 98.56 93 THR B N 1
ATOM 1610 C CA . THR B 1 93 ? 3.793 -12.664 6.168 1 98.56 93 THR B CA 1
ATOM 1611 C C . THR B 1 93 ? 3.174 -11.844 7.301 1 98.56 93 THR B C 1
ATOM 1613 O O . THR B 1 93 ? 2.094 -11.273 7.145 1 98.56 93 THR B O 1
ATOM 1616 N N . GLU B 1 94 ? 3.834 -11.742 8.445 1 98.19 94 GLU B N 1
ATOM 1617 C CA . GLU B 1 94 ? 3.424 -10.898 9.562 1 98.19 94 GLU B CA 1
ATOM 1618 C C . GLU B 1 94 ? 3.869 -9.453 9.352 1 98.19 94 GLU B C 1
ATOM 1620 O O . GLU B 1 94 ? 3.396 -8.547 10.039 1 98.19 94 GLU B O 1
ATOM 1625 N N . ASP B 1 95 ? 4.805 -9.195 8.469 1 98.31 95 ASP B N 1
ATOM 1626 C CA . ASP B 1 95 ? 5.355 -7.867 8.211 1 98.31 95 ASP B CA 1
ATOM 1627 C C . ASP B 1 95 ? 4.312 -6.949 7.586 1 98.31 95 ASP B C 1
ATOM 1629 O O . ASP B 1 95 ? 3.27 -7.414 7.113 1 98.31 95 ASP B O 1
ATOM 1633 N N . THR B 1 96 ? 4.484 -5.672 7.633 1 98.62 96 THR B N 1
ATOM 1634 C CA . THR B 1 96 ? 3.523 -4.695 7.129 1 98.62 96 THR B CA 1
ATOM 1635 C C . THR B 1 96 ? 3.688 -4.5 5.625 1 98.62 96 THR B C 1
ATOM 1637 O O . THR B 1 96 ? 4.738 -4.816 5.062 1 98.62 96 THR B O 1
ATOM 1640 N N . ALA B 1 97 ? 2.637 -4 5.012 1 98.81 97 ALA B N 1
ATOM 1641 C CA . ALA B 1 97 ? 2.711 -3.689 3.586 1 98.81 97 ALA B CA 1
ATOM 1642 C C . ALA B 1 97 ? 3.848 -2.713 3.297 1 98.81 97 ALA B C 1
ATOM 1644 O O . ALA B 1 97 ? 4.559 -2.855 2.299 1 98.81 97 ALA B O 1
ATOM 1645 N N . PHE B 1 98 ? 4.047 -1.773 4.164 1 98.88 98 PHE B N 1
ATOM 1646 C CA . PHE B 1 98 ? 5.066 -0.751 3.971 1 98.88 98 PHE B CA 1
ATOM 1647 C C . PHE B 1 98 ? 6.453 -1.381 3.889 1 98.88 98 PHE B C 1
ATOM 1649 O O . PHE B 1 98 ? 7.219 -1.098 2.963 1 98.88 98 PHE B O 1
ATOM 1656 N N . ASN B 1 99 ? 6.738 -2.244 4.832 1 98.88 99 ASN B N 1
ATOM 1657 C CA . ASN B 1 99 ? 8.047 -2.889 4.855 1 98.88 99 ASN B CA 1
ATOM 1658 C C . ASN B 1 99 ? 8.234 -3.83 3.67 1 98.88 99 ASN B C 1
ATOM 1660 O O . ASN B 1 99 ? 9.289 -3.842 3.041 1 98.88 99 ASN B O 1
ATOM 1664 N N . ILE B 1 100 ? 7.219 -4.566 3.369 1 98.88 100 ILE B N 1
ATOM 1665 C CA . ILE B 1 100 ? 7.324 -5.547 2.295 1 98.88 100 ILE B CA 1
ATOM 1666 C C . ILE B 1 100 ? 7.523 -4.832 0.96 1 98.88 100 ILE B C 1
ATOM 1668 O O . ILE B 1 100 ? 8.359 -5.238 0.15 1 98.88 100 ILE B O 1
ATOM 1672 N N . VAL B 1 101 ? 6.777 -3.775 0.706 1 98.88 101 VAL B N 1
ATOM 1673 C CA . VAL B 1 101 ? 6.949 -3.004 -0.521 1 98.88 101 VAL B CA 1
ATOM 1674 C C . VAL B 1 101 ? 8.344 -2.385 -0.55 1 98.88 101 VAL B C 1
ATOM 1676 O O . VAL B 1 101 ? 9.016 -2.395 -1.588 1 98.88 101 VAL B O 1
ATOM 1679 N N . GLY B 1 102 ? 8.742 -1.826 0.572 1 98.81 102 GLY B N 1
ATOM 1680 C CA . GLY B 1 102 ? 10.094 -1.295 0.655 1 98.81 102 GLY B CA 1
ATOM 1681 C C . GLY B 1 102 ? 11.164 -2.314 0.296 1 98.81 102 GLY B C 1
ATOM 1682 O O . GLY B 1 102 ? 12.086 -2.014 -0.467 1 98.81 102 GLY B O 1
ATOM 1683 N N . LYS B 1 103 ? 11.047 -3.506 0.859 1 98.75 103 LYS B N 1
ATOM 1684 C CA . LYS B 1 103 ? 12.008 -4.57 0.592 1 98.75 103 LYS B CA 1
ATOM 1685 C C . LYS B 1 103 ? 11.953 -5.008 -0.869 1 98.75 103 LYS B C 1
ATOM 1687 O O . LYS B 1 103 ? 12.992 -5.23 -1.495 1 98.75 103 LYS B O 1
ATOM 1692 N N . LEU B 1 104 ? 10.781 -5.109 -1.393 1 98.88 104 LEU B N 1
ATOM 1693 C CA . LEU B 1 104 ? 10.625 -5.438 -2.805 1 98.88 104 LEU B CA 1
ATOM 1694 C C . LEU B 1 104 ? 11.297 -4.387 -3.684 1 98.88 104 LEU B C 1
ATOM 1696 O O . LEU B 1 104 ? 12 -4.727 -4.641 1 98.88 104 LEU B O 1
ATOM 1700 N N . TYR B 1 105 ? 11.055 -3.182 -3.34 1 98.81 105 TYR B N 1
ATOM 1701 C CA . TYR B 1 105 ? 11.633 -2.061 -4.07 1 98.81 105 TYR B CA 1
ATOM 1702 C C . TYR B 1 105 ? 13.156 -2.109 -4.035 1 98.81 105 TYR B C 1
ATOM 1704 O O . TYR B 1 105 ? 13.812 -1.9 -5.055 1 98.81 105 TYR B O 1
ATOM 1712 N N . GLU B 1 106 ? 13.68 -2.447 -2.912 1 98.12 106 GLU B N 1
ATOM 1713 C CA . GLU B 1 106 ? 15.125 -2.58 -2.758 1 98.12 106 GLU B CA 1
ATOM 1714 C C . GLU B 1 106 ? 15.664 -3.738 -3.594 1 98.12 106 GLU B C 1
ATOM 1716 O O . GLU B 1 106 ? 16.797 -3.697 -4.059 1 98.12 106 GLU B O 1
ATOM 1721 N N . LEU B 1 107 ? 14.836 -4.703 -3.73 1 97.94 107 LEU B N 1
ATOM 1722 C CA . LEU B 1 107 ? 15.242 -5.883 -4.492 1 97.94 107 LEU B CA 1
ATOM 1723 C C . LEU B 1 107 ? 15.102 -5.637 -5.988 1 97.94 107 LEU B C 1
ATOM 1725 O O . LEU B 1 107 ? 15.438 -6.504 -6.797 1 97.94 107 LEU B O 1
ATOM 1729 N N . GLY B 1 108 ? 14.578 -4.488 -6.375 1 97.62 108 GLY B N 1
ATOM 1730 C CA . GLY B 1 108 ? 14.57 -4.129 -7.781 1 97.62 108 GLY B CA 1
ATOM 1731 C C . GLY B 1 108 ? 13.188 -4.164 -8.398 1 97.62 108 GLY B C 1
ATOM 1732 O O . GLY B 1 108 ? 13.008 -3.82 -9.57 1 97.62 108 GLY B O 1
ATOM 1733 N N . ILE B 1 109 ? 12.211 -4.617 -7.66 1 98.44 109 ILE B N 1
ATOM 1734 C CA . ILE B 1 109 ? 10.836 -4.559 -8.141 1 98.44 109 ILE B CA 1
ATOM 1735 C C . ILE B 1 109 ? 10.32 -3.123 -8.055 1 98.44 109 ILE B C 1
ATOM 1737 O O . ILE B 1 109 ? 10.508 -2.447 -7.039 1 98.44 109 ILE B O 1
ATOM 1741 N N . LYS B 1 110 ? 9.711 -2.66 -9.133 1 98.31 110 LYS B N 1
ATOM 1742 C CA . LYS B 1 110 ? 9.18 -1.301 -9.156 1 98.31 110 LYS B CA 1
ATOM 1743 C C . LYS B 1 110 ? 7.707 -1.294 -9.562 1 98.31 110 LYS B C 1
ATOM 1745 O O . LYS B 1 110 ? 7.219 -2.258 -10.156 1 98.31 110 LYS B O 1
ATOM 1750 N N . GLY B 1 111 ? 6.992 -0.282 -9.07 1 97.81 111 GLY B N 1
ATOM 1751 C CA . GLY B 1 111 ? 5.652 -0.051 -9.594 1 97.81 111 GLY B CA 1
ATOM 1752 C C . GLY B 1 111 ? 5.656 0.577 -10.977 1 97.81 111 GLY B C 1
ATOM 1753 O O . GLY B 1 111 ? 6.695 1.027 -11.461 1 97.81 111 GLY B O 1
ATOM 1754 N N . VAL B 1 112 ? 4.473 0.512 -11.547 1 93.56 112 VAL B N 1
ATOM 1755 C CA . VAL B 1 112 ? 4.355 1.192 -12.836 1 93.56 112 VAL B CA 1
ATOM 1756 C C . VAL B 1 112 ? 4.359 2.705 -12.625 1 93.56 112 VAL B C 1
ATOM 1758 O O . VAL B 1 112 ? 4.059 3.184 -11.523 1 93.56 112 VAL B O 1
ATOM 1761 N N . LYS B 1 113 ? 4.891 3.496 -13.562 1 77.44 113 LYS B N 1
ATOM 1762 C CA . LYS B 1 113 ? 4.996 4.945 -13.43 1 77.44 113 LYS B CA 1
ATOM 1763 C C . LYS B 1 113 ? 3.703 5.633 -13.859 1 77.44 113 LYS B C 1
ATOM 1765 O O . LYS B 1 113 ? 3.359 6.699 -13.344 1 77.44 113 LYS B O 1
ATOM 1770 N N . ARG B 1 114 ? 3.123 5.07 -14.859 1 68.81 114 ARG B N 1
ATOM 1771 C CA . ARG B 1 114 ? 1.972 5.785 -15.398 1 68.81 114 ARG B CA 1
ATOM 1772 C C . ARG B 1 114 ? 0.691 4.977 -15.219 1 68.81 114 ARG B C 1
ATOM 1774 O O . ARG B 1 114 ? 0.664 3.775 -15.492 1 68.81 114 ARG B O 1
ATOM 1781 N N . ILE B 1 115 ? -0.034 5.543 -14.242 1 68.12 115 ILE B N 1
ATOM 1782 C CA . ILE B 1 115 ? -1.412 5.066 -14.25 1 68.12 115 ILE B CA 1
ATOM 1783 C C . ILE B 1 115 ? -2.299 6.051 -15.008 1 68.12 115 ILE B C 1
ATOM 1785 O O . ILE B 1 115 ? -2.092 7.262 -14.938 1 68.12 115 ILE B O 1
#

Foldseek 3Di:
DWPVCLCVVVVWAWLADAPDRDDAAAEDEDADLVVCLVFPAASHEYEYCHQDLVNQVSCLNRNYAEYEHELPHDHDPSSNVSCNVSRHTYIYDNHDSVVSVVVCVVVPHYHDDDD/DWPVCLCVVVVWAWLADAPDRDDAAAEDEDADLVVCLVFPAASHEYEYCHQDLVNQVSCLNRNYAEYEHELPHDHDPSSNVSCNVSRHTYIYDNHDSVVSVVVCVVVPHYHDDDD

Solvent-accessible surface area (backbone atoms only — not comparable to full-atom values): 11757 Å² total; per-residue (Å²): 89,38,50,62,54,51,36,60,77,67,63,42,43,78,75,36,78,70,94,64,81,46,66,41,68,27,37,43,52,60,54,48,66,71,60,44,48,76,62,46,54,60,38,11,35,39,39,28,64,63,50,54,54,64,51,44,56,37,30,55,76,26,37,35,45,31,37,38,26,21,55,59,35,70,64,51,68,69,30,49,53,49,20,59,74,67,65,33,25,32,30,29,34,52,45,28,54,32,41,52,42,18,52,40,31,73,71,65,42,41,34,65,64,79,118,88,37,47,62,54,52,36,60,78,65,64,41,43,78,74,36,80,69,96,65,82,48,66,39,70,28,36,43,52,60,55,46,67,70,58,44,49,74,62,46,55,59,37,10,36,37,38,27,65,62,49,55,52,65,50,45,58,38,31,56,76,27,37,33,46,32,36,38,27,21,56,59,36,70,63,49,69,68,30,50,52,50,18,59,75,68,64,33,25,32,30,28,35,53,45,27,54,31,42,52,42,18,50,40,31,72,72,67,41,40,33,64,65,78,118

Secondary structure (DSSP, 8-state):
-BHHHHHHHHTPEEEE--SS-PBP-EEEE-S-HHHHHHHPPTTEEEEES---THHHHHHHHHTEEEEEE-TT----HHHHHHHHHHT-EEEE-SS-HHHHHHHHHHTT----S--/-BHHHHHHHHTPEEEE--SS-PBP-EEEE-S-HHHHHHHPPTTEEEEES---THHHHHHHHHTEEEEEE-TT----HHHHHHHHHHT-EEEE-SS-HHHHHHHHHHTT----S--

Sequence (230 aa):
MRVSELINKLELKLIVPYDEDCEIESGIVCDLLSFVMANAPENSVWVTIQTHVNTIAVATLAGIKMIIFVAGQKPDEETIKKAREEKIIITCTEDTAFNIVGKLYELGIKGVKRIMRVSELINKLELKLIVPYDEDCEIESGIVCDLLSFVMANAPENSVWVTIQTHVNTIAVATLAGIKMIIFVAGQKPDEETIKKAREEKIIITCTEDTAFNIVGKLYELGIKGVKRI

Radius of gyration: 16.95 Å; Cα contacts (8 Å, |Δi|>4): 562; chains: 2; bounding box: 30×50×32 Å

Organism: Dictyoglomus thermophilum (strain ATCC 35947 / DSM 3960 / H-6-12) (NCBI:txid309799)

InterPro domains:
  IPR028979 HPr(Ser) kinase/phosphorylase-like, N-terminal domain superfamily [G3DSA:3.40.1390.20] (1-113)
  IPR028979 HPr(Ser) kinase/phosphorylase-like, N-terminal domain superfamily [SSF75138] (1-106)

Nearest PDB structures (foldseek):
  2ioj-assembly2_B  TM=8.738E-01  e=5.286E-08  Archaeoglobus fulgidus
  3l2b-assembly1_B  TM=8.530E-01  e=1.577E-05  Clostridium perfringens str. 13
  1ko7-assembly1_B  TM=7.428E-01  e=1.565E-03  Staphylococcus xylosus
  1knx-assembly1_F  TM=6.862E-01  e=3.077E-02  Mycoplasmoides pneumoniae
  1knx-assembly1_B  TM=6.172E-01  e=1.718E-02  Mycoplasmoides pneumoniae

pLDDT: mean 97.37, std 4.55, range [67.88, 98.94]